Protein 1D4W (pdb70)

B-factor: mean 25.56, std 15.71, range [5.9, 155.29]

InterPro domains:
  IPR000980 SH2 domain [PF00017] (7-86)
  IPR000980 SH2 domain [PS50001] (6-102)
  IPR000980 SH2 domain [SM00252] (4-93)
  IPR017289 SH2 protein 1A [PIRSF037828] (1-109)
  IPR035876 SH2D1A, SH2 domain [cd10400] (2-104)
  IPR036860 SH2 domain superfamily [G3DSA:3.30.505.10] (2-104)
  IPR036860 SH2 domain superfamily [SSF55550] (3-103)

Structure (mmCIF, N/CA/C/O backbone):
data_1D4W
#
_entry.id   1D4W
#
_cell.length_a   100.2
_cell.length_b   49.0
_cell.length_c   55.6
_cell.angle_alpha   90.
_cell.angle_beta   94.2
_cell.angle_gamma   90.
#
_symmetry.space_group_name_H-M   'C 1 2 1'
#
loop_
_entity.id
_entity.type
_entity.pdbx_description
1 polymer 'T CELL SIGNAL TRANSDUCTION MOLECULE SAP'
2 polymer 'SIGNALING LYMPHOCYTIC ACTIVATION MOLECULE'
3 water water
#
loop_
_atom_site.group_PDB
_atom_site.id
_atom_site.type_symbol
_atom_site.label_atom_id
_atom_site.label_alt_id
_atom_site.label_comp_id
_atom_site.label_asym_id
_atom_site.label_entity_id
_atom_site.label_seq_id
_atom_site.pdbx_PDB_ins_code
_atom_site.Cartn_x
_atom_site.Cartn_y
_atom_site.Cartn_z
_atom_site.occupancy
_atom_site.B_iso_or_equiv
_atom_site.auth_seq_id
_atom_site.auth_comp_id
_atom_site.auth_asym_id
_atom_site.auth_atom_id
_atom_site.pdbx_PDB_model_num
ATOM 1 N N . MET A 1 1 ? 26.051 1.884 4.655 1.00 75.27 1 MET A N 1
ATOM 2 C CA . MET A 1 1 ? 26.337 1.944 6.089 1.00 45.03 1 MET A CA 1
ATOM 3 C C . MET A 1 1 ? 26.581 0.552 6.670 1.00 43.57 1 MET A C 1
ATOM 4 O O . MET A 1 1 ? 25.929 0.042 7.583 1.00 33.93 1 MET A O 1
ATOM 9 N N . ASP A 1 2 ? 27.594 -0.082 6.091 1.00 44.61 2 ASP A N 1
ATOM 10 C CA . ASP A 1 2 ? 27.972 -1.456 6.378 1.00 49.77 2 ASP A CA 1
ATOM 11 C C . ASP A 1 2 ? 28.561 -1.592 7.778 1.00 55.10 2 ASP A C 1
ATOM 12 O O . ASP A 1 2 ? 28.533 -2.688 8.341 1.00 51.41 2 ASP A O 1
ATOM 17 N N . ALA A 1 3 ? 29.041 -0.481 8.324 1.00 51.00 3 ALA A N 1
ATOM 18 C CA . ALA A 1 3 ? 29.652 -0.385 9.640 1.00 45.50 3 ALA A CA 1
ATOM 19 C C . ALA A 1 3 ? 28.628 -0.552 10.757 1.00 35.21 3 ALA A C 1
ATOM 20 O O . ALA A 1 3 ? 28.944 -0.597 11.949 1.00 27.01 3 ALA A O 1
ATOM 22 N N . VAL A 1 4 ? 27.369 -0.633 10.344 1.00 21.02 4 VAL A N 1
ATOM 23 C CA . VAL A 1 4 ? 26.317 -0.923 11.313 1.00 26.21 4 VAL A CA 1
ATOM 24 C C . VAL A 1 4 ? 26.169 -2.430 11.334 1.00 27.50 4 VAL A C 1
ATOM 25 O O . VAL A 1 4 ? 25.710 -3.004 10.356 1.00 21.87 4 VAL A O 1
ATOM 29 N N . ALA A 1 5 ? 26.582 -3.093 12.408 1.00 23.67 5 ALA A N 1
ATOM 30 C CA . ALA A 1 5 ? 26.600 -4.560 12.375 1.00 26.01 5 ALA A CA 1
ATOM 31 C C . ALA A 1 5 ? 25.201 -5.118 12.221 1.00 20.30 5 ALA A C 1
ATOM 32 O O . ALA A 1 5 ? 24.962 -6.171 11.620 1.00 15.00 5 ALA A O 1
ATOM 34 N N . VAL A 1 6 ? 24.230 -4.389 12.806 1.00 17.70 6 VAL A N 1
ATOM 35 C CA . VAL A 1 6 ? 22.875 -4.905 12.727 1.00 15.53 6 VAL A CA 1
ATOM 36 C C . VAL A 1 6 ? 22.215 -4.608 11.381 1.00 14.73 6 VAL A C 1
ATOM 37 O O . VAL A 1 6 ? 21.088 -5.099 11.180 1.00 18.64 6 VAL A O 1
ATOM 41 N N . TYR A 1 7 ? 22.862 -3.875 10.491 1.00 12.12 7 TYR A N 1
ATOM 42 C CA . TYR A 1 7 ? 22.266 -3.560 9.179 1.00 15.91 7 TYR A CA 1
ATOM 43 C C . TYR A 1 7 ? 22.451 -4.680 8.166 1.00 20.15 7 TYR A C 1
ATOM 44 O O . TYR A 1 7 ? 23.584 -5.044 7.862 1.00 18.88 7 TYR A O 1
ATOM 53 N N . HIS A 1 8 ? 21.353 -5.195 7.659 1.00 14.03 8 HIS A N 1
ATOM 54 C CA . HIS A 1 8 ? 21.285 -6.251 6.680 1.00 18.84 8 HIS A CA 1
ATOM 55 C C . HIS A 1 8 ? 20.756 -5.650 5.369 1.00 25.63 8 HIS A C 1
ATOM 56 O O . HIS A 1 8 ? 19.549 -5.529 5.153 1.00 17.02 8 HIS A O 1
ATOM 63 N N . GLY A 1 9 ? 21.681 -5.268 4.509 1.00 18.13 9 GLY A N 1
ATOM 64 C CA . GLY A 1 9 ? 21.382 -4.548 3.296 1.00 20.14 9 GLY A CA 1
ATOM 65 C C . GLY A 1 9 ? 20.880 -5.393 2.162 1.00 15.18 9 GLY A C 1
ATOM 66 O O . GLY A 1 9 ? 20.530 -4.888 1.083 1.00 18.83 9 GLY A O 1
ATOM 67 N N . LYS A 1 10 ? 20.793 -6.720 2.326 1.00 14.31 10 LYS A N 1
ATOM 68 C CA . LYS A 1 10 ? 20.320 -7.445 1.133 1.00 13.08 10 LYS A CA 1
ATOM 69 C C . LYS A 1 10 ? 19.066 -8.230 1.425 1.00 27.27 10 LYS A C 1
ATOM 70 O O . LYS A 1 10 ? 18.543 -8.990 0.598 1.00 25.48 10 LYS A O 1
ATOM 76 N N . ILE A 1 11 ? 18.525 -8.052 2.636 1.00 16.47 11 ILE A N 1
ATOM 77 C CA . ILE A 1 11 ? 17.365 -8.877 2.965 1.00 15.33 11 ILE A CA 1
ATOM 78 C C . ILE A 1 11 ? 16.041 -8.169 2.728 1.00 23.41 11 ILE A C 1
ATOM 79 O O . ILE A 1 11 ? 15.920 -6.945 2.761 1.00 22.63 11 ILE A O 1
ATOM 84 N N . SER A 1 12 ? 15.064 -9.035 2.489 1.00 14.05 12 SER A N 1
ATOM 85 C CA . SER A 1 12 ? 13.671 -8.644 2.371 1.00 10.43 12 SER A CA 1
ATOM 86 C C . SER A 1 12 ? 12.987 -8.548 3.735 1.00 12.69 12 SER A C 1
ATOM 87 O O . SER A 1 12 ? 13.529 -8.952 4.759 1.00 19.23 12 SER A O 1
ATOM 90 N N . ARG A 1 13 ? 11.767 -8.027 3.747 1.00 13.77 13 ARG A N 1
ATOM 91 C CA . ARG A 1 13 ? 10.995 -7.931 4.971 1.00 14.34 13 ARG A CA 1
ATOM 92 C C . ARG A 1 13 ? 10.747 -9.317 5.563 1.00 14.67 13 ARG A C 1
ATOM 93 O O . ARG A 1 13 ? 10.910 -9.534 6.757 1.00 18.87 13 ARG A O 1
ATOM 101 N N . GLU A 1 14 ? 10.346 -10.265 4.714 1.00 18.83 14 GLU A N 1
ATOM 102 C CA . GLU A 1 14 ? 10.097 -11.648 5.110 1.00 16.18 14 GLU A CA 1
ATOM 103 C C . GLU A 1 14 ? 11.339 -12.278 5.733 1.00 15.47 14 GLU A C 1
ATOM 104 O O . GLU A 1 14 ? 11.242 -12.945 6.765 1.00 21.87 14 GLU A O 1
ATOM 110 N N . THR A 1 15 ? 12.485 -12.043 5.096 1.00 15.79 15 THR A N 1
ATOM 111 C CA . THR A 1 15 ? 13.765 -12.556 5.603 1.00 22.24 15 THR A CA 1
ATOM 112 C C . THR A 1 15 ? 14.038 -11.892 6.946 1.00 21.56 15 THR A C 1
ATOM 113 O O . THR A 1 15 ? 14.399 -12.617 7.879 1.00 19.95 15 THR A O 1
ATOM 117 N N . GLY A 1 16 ? 13.832 -10.580 7.032 1.00 14.27 16 GLY A N 1
ATOM 118 C CA . GLY A 1 16 ? 13.913 -9.914 8.332 1.00 14.80 16 GLY A CA 1
ATOM 119 C C . GLY A 1 16 ? 13.041 -10.553 9.392 1.00 16.59 16 GLY A C 1
ATOM 120 O O . GLY A 1 16 ? 13.493 -10.823 10.512 1.00 16.27 16 GLY A O 1
ATOM 121 N N . GLU A 1 17 ? 11.769 -10.844 9.136 1.00 14.52 17 GLU A N 1
ATOM 122 C CA . GLU A 1 17 ? 10.927 -11.517 10.122 1.00 16.05 17 GLU A CA 1
ATOM 123 C C . GLU A 1 17 ? 11.455 -12.888 10.510 1.00 19.44 17 GLU A C 1
ATOM 124 O O . GLU A 1 17 ? 11.472 -13.292 11.673 1.00 13.92 17 GLU A O 1
ATOM 130 N N . LYS A 1 18 ? 11.920 -13.698 9.546 1.00 24.94 18 LYS A N 1
ATOM 131 C CA . LYS A 1 18 ? 12.394 -15.034 9.917 1.00 22.12 18 LYS A CA 1
ATOM 132 C C . LYS A 1 18 ? 13.650 -14.996 10.781 1.00 18.62 18 LYS A C 1
ATOM 133 O O . LYS A 1 18 ? 13.819 -15.809 11.685 1.00 27.61 18 LYS A O 1
ATOM 139 N N . LEU A 1 19 ? 14.558 -14.054 10.522 1.00 11.56 19 LEU A N 1
ATOM 140 C CA . LEU A 1 19 ? 15.760 -13.957 11.332 1.00 16.70 19 LEU A CA 1
ATOM 141 C C . LEU A 1 19 ? 15.412 -13.623 12.774 1.00 19.45 19 LEU A C 1
ATOM 142 O O . LEU A 1 19 ? 15.970 -14.205 13.709 1.00 19.83 19 LEU A O 1
ATOM 147 N N . LEU A 1 20 ? 14.491 -12.672 12.927 1.00 18.68 20 LEU A N 1
ATOM 148 C CA . LEU A 1 20 ? 14.130 -12.236 14.285 1.00 19.33 20 LEU A CA 1
ATOM 149 C C . LEU A 1 20 ? 13.389 -13.345 15.011 1.00 16.92 20 LEU A C 1
ATOM 150 O O . LEU A 1 20 ? 13.670 -13.677 16.162 1.00 20.05 20 LEU A O 1
ATOM 155 N N . LEU A 1 21 ? 12.416 -13.911 14.286 1.00 17.51 21 LEU A N 1
ATOM 156 C CA . LEU A 1 21 ? 11.632 -14.968 14.921 1.00 15.84 21 LEU A CA 1
ATOM 157 C C . LEU A 1 21 ? 12.567 -16.101 15.336 1.00 24.44 21 LEU A C 1
ATOM 158 O O . LEU A 1 21 ? 12.393 -16.731 16.382 1.00 24.18 21 LEU A O 1
ATOM 163 N N . ALA A 1 22 ? 13.611 -16.351 14.551 1.00 16.58 22 ALA A N 1
ATOM 164 C CA . ALA A 1 22 ? 14.481 -17.480 14.892 1.00 22.06 22 ALA A CA 1
ATOM 165 C C . ALA A 1 22 ? 15.135 -17.278 16.249 1.00 25.09 22 ALA A C 1
ATOM 166 O O . ALA A 1 22 ? 15.626 -18.237 16.847 1.00 25.73 22 ALA A O 1
ATOM 168 N N . THR A 1 23 ? 15.182 -16.057 16.781 1.00 26.93 23 THR A N 1
ATOM 169 C CA . THR A 1 23 ? 15.885 -15.868 18.039 1.00 22.17 23 THR A CA 1
ATOM 170 C C . THR A 1 23 ? 15.018 -16.334 19.210 1.00 25.74 23 THR A C 1
ATOM 171 O O . THR A 1 23 ? 15.536 -16.624 20.296 1.00 21.78 23 THR A O 1
ATOM 175 N N . GLY A 1 24 ? 13.713 -16.375 18.966 1.00 21.15 24 GLY A N 1
ATOM 176 C CA . GLY A 1 24 ? 12.751 -16.696 20.011 1.00 25.14 24 GLY A CA 1
ATOM 177 C C . GLY A 1 24 ? 12.849 -15.764 21.204 1.00 32.15 24 GLY A C 1
ATOM 178 O O . GLY A 1 24 ? 12.477 -16.088 22.340 1.00 30.24 24 GLY A O 1
ATOM 179 N N . LEU A 1 25 ? 13.363 -14.558 20.963 1.00 24.70 25 LEU A N 1
ATOM 180 C CA . LEU A 1 25 ? 13.737 -13.678 22.051 1.00 17.66 25 LEU A CA 1
ATOM 181 C C . LEU A 1 25 ? 13.245 -12.248 21.846 1.00 19.64 25 LEU A C 1
ATOM 182 O O . LEU A 1 25 ? 13.783 -11.574 20.969 1.00 19.65 25 LEU A O 1
ATOM 187 N N . ASP A 1 26 ? 12.268 -11.826 22.645 1.00 22.37 26 ASP A N 1
ATOM 188 C CA . ASP A 1 26 ? 11.648 -10.512 22.551 1.00 20.21 26 ASP A CA 1
ATOM 189 C C . ASP A 1 26 ? 12.735 -9.462 22.679 1.00 16.82 26 ASP A C 1
ATOM 190 O O . ASP A 1 26 ? 13.642 -9.563 23.502 1.00 18.39 26 ASP A O 1
ATOM 195 N N . GLY A 1 27 ? 12.687 -8.423 21.841 1.00 13.16 27 GLY A N 1
ATOM 196 C CA . GLY A 1 27 ? 13.711 -7.398 22.029 1.00 8.57 27 GLY A CA 1
ATOM 197 C C . GLY A 1 27 ? 14.875 -7.583 21.066 1.00 18.16 27 GLY A C 1
ATOM 198 O O . GLY A 1 27 ? 15.712 -6.672 21.043 1.00 17.63 27 GLY A O 1
ATOM 199 N N . SER A 1 28 ? 14.890 -8.696 20.327 1.00 13.31 28 SER A N 1
ATOM 200 C CA . SER A 1 28 ? 15.900 -8.869 19.275 1.00 17.42 28 SER A CA 1
ATOM 201 C C . SER A 1 28 ? 15.599 -7.939 18.106 1.00 17.17 28 SER A C 1
ATOM 202 O O . SER A 1 28 ? 14.430 -7.765 17.761 1.00 14.95 28 SER A O 1
ATOM 205 N N . TYR A 1 29 ? 16.621 -7.319 17.507 1.00 14.10 29 TYR A N 1
ATOM 206 C CA . TYR A 1 29 ? 16.322 -6.310 16.489 1.00 15.43 29 TYR A CA 1
ATOM 207 C C . TYR A 1 29 ? 17.367 -6.305 15.379 1.00 12.59 29 TYR A C 1
ATOM 208 O O . TYR A 1 29 ? 18.483 -6.785 15.528 1.00 16.04 29 TYR A O 1
ATOM 217 N N . LEU A 1 30 ? 16.984 -5.735 14.254 1.00 12.68 30 LEU A N 1
ATOM 218 C CA . LEU A 1 30 ? 17.880 -5.494 13.133 1.00 16.92 30 LEU A CA 1
ATOM 219 C C . LEU A 1 30 ? 17.423 -4.269 12.343 1.00 18.81 30 LEU A C 1
ATOM 220 O O . LEU A 1 30 ? 16.365 -3.669 12.502 1.00 11.60 30 LEU A O 1
ATOM 225 N N . LEU A 1 31 ? 18.290 -3.898 11.396 1.00 15.66 31 LEU A N 1
ATOM 226 C CA . LEU A 1 31 ? 17.978 -2.814 10.486 1.00 12.41 31 LEU A CA 1
ATOM 227 C C . LEU A 1 31 ? 18.000 -3.392 9.073 1.00 18.67 31 LEU A C 1
ATOM 228 O O . LEU A 1 31 ? 18.892 -4.217 8.856 1.00 14.96 31 LEU A O 1
ATOM 233 N N . ARG A 1 32 ? 17.069 -2.965 8.223 1.00 15.95 32 ARG A N 1
ATOM 234 C CA . ARG A 1 32 ? 17.064 -3.448 6.841 1.00 13.22 32 ARG A CA 1
ATOM 235 C C . ARG A 1 32 ? 16.591 -2.315 5.942 1.00 17.15 32 ARG A C 1
ATOM 236 O O . ARG A 1 32 ? 16.175 -1.290 6.470 1.00 15.61 32 ARG A O 1
ATOM 244 N N . ASP A 1 33 ? 16.670 -2.494 4.623 1.00 12.62 33 ASP A N 1
ATOM 245 C CA . ASP A 1 33 ? 16.100 -1.496 3.737 1.00 10.92 33 ASP A CA 1
ATOM 246 C C . ASP A 1 33 ? 14.582 -1.627 3.719 1.00 12.91 33 ASP A C 1
ATOM 247 O O . ASP A 1 33 ? 14.044 -2.735 3.815 1.00 14.91 33 ASP A O 1
ATOM 252 N N . SER A 1 34 ? 13.867 -0.533 3.552 1.00 8.87 34 SER A N 1
ATOM 253 C CA . SER A 1 34 ? 12.433 -0.637 3.322 1.00 10.81 34 SER A CA 1
ATOM 254 C C . SER A 1 34 ? 12.161 -1.294 1.974 1.00 19.12 34 SER A C 1
ATOM 255 O O . SER A 1 34 ? 12.916 -1.024 1.022 1.00 18.05 34 SER A O 1
ATOM 258 N N . GLU A 1 35 ? 11.129 -2.132 1.901 1.00 13.38 35 GLU A N 1
ATOM 259 C CA . GLU A 1 35 ? 10.761 -2.674 0.587 1.00 17.54 35 GLU A CA 1
ATOM 260 C C . GLU A 1 35 ? 9.524 -1.956 0.042 1.00 19.78 35 GLU A C 1
ATOM 261 O O . GLU A 1 35 ? 8.914 -2.423 -0.929 1.00 18.09 35 GLU A O 1
ATOM 267 N N . SER A 1 36 ? 9.161 -0.829 0.658 1.00 16.36 36 SER A N 1
ATOM 268 C CA . SER A 1 36 ? 8.045 -0.022 0.195 1.00 15.55 36 SER A CA 1
ATOM 269 C C . SER A 1 36 ? 8.456 1.413 -0.140 1.00 19.92 36 SER A C 1
ATOM 270 O O . SER A 1 36 ? 7.839 2.068 -0.977 1.00 17.24 36 SER A O 1
ATOM 273 N N . VAL A 1 37 ? 9.469 1.913 0.550 1.00 17.36 37 VAL A N 1
ATOM 274 C CA . VAL A 1 37 ? 9.894 3.296 0.352 1.00 19.26 37 VAL A CA 1
ATOM 275 C C . VAL A 1 37 ? 11.365 3.273 -0.048 1.00 21.67 37 VAL A C 1
ATOM 276 O O . VAL A 1 37 ? 12.198 3.132 0.842 1.00 14.07 37 VAL A O 1
ATOM 280 N N . PRO A 1 38 ? 11.689 3.423 -1.329 1.00 23.05 38 PRO A N 1
ATOM 281 C CA . PRO A 1 38 ? 13.105 3.435 -1.705 1.00 15.91 38 PRO A CA 1
ATOM 282 C C . PRO A 1 38 ? 13.888 4.489 -0.936 1.00 12.25 38 PRO A C 1
ATOM 283 O O . PRO A 1 38 ? 13.499 5.647 -0.802 1.00 16.32 38 PRO A O 1
ATOM 287 N N . GLY A 1 39 ? 15.053 4.053 -0.453 1.00 12.97 39 GLY A N 1
ATOM 288 C CA . GLY A 1 39 ? 15.966 4.986 0.165 1.00 25.20 39 GLY A CA 1
ATOM 289 C C . GLY A 1 39 ? 15.707 5.099 1.663 1.00 21.08 39 GLY A C 1
ATOM 290 O O . GLY A 1 39 ? 16.502 5.784 2.293 1.00 21.94 39 GLY 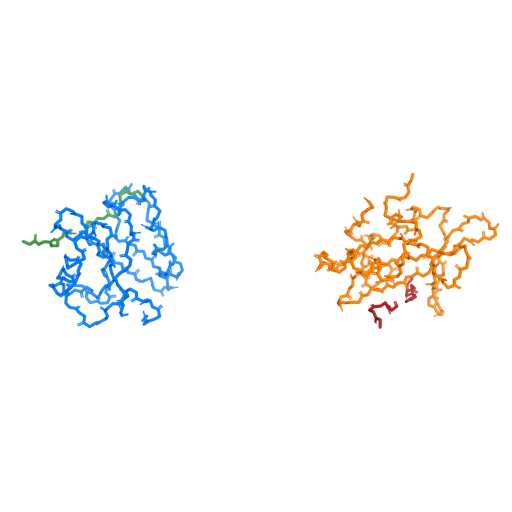A O 1
ATOM 291 N N . VAL A 1 40 ? 14.643 4.456 2.145 1.00 17.71 40 VAL A N 1
ATOM 292 C CA . VAL A 1 40 ? 14.337 4.510 3.587 1.00 15.56 40 VAL A CA 1
ATOM 293 C C . VAL A 1 40 ? 14.726 3.187 4.239 1.00 20.25 40 VAL A C 1
ATOM 294 O O . VAL A 1 40 ? 14.839 2.163 3.544 1.00 14.31 40 VAL A O 1
ATOM 298 N N . TYR A 1 41 ? 14.951 3.171 5.553 1.00 11.88 41 TYR A N 1
ATOM 299 C CA . TYR A 1 41 ? 15.368 1.953 6.249 1.00 9.10 41 TYR A CA 1
ATOM 300 C C . TYR A 1 41 ? 14.294 1.544 7.256 1.00 6.47 41 TYR A C 1
ATOM 301 O O . TYR A 1 41 ? 13.407 2.368 7.473 1.00 11.58 41 TYR A O 1
ATOM 310 N N . CYS A 1 42 ? 14.413 0.332 7.771 1.00 10.11 42 CYS A N 1
ATOM 311 C CA . CYS A 1 42 ? 13.429 -0.159 8.739 1.00 12.22 42 CYS A CA 1
ATOM 312 C C . CYS A 1 42 ? 14.111 -0.800 9.940 1.00 13.43 42 CYS A C 1
ATOM 313 O O . CYS A 1 42 ? 14.859 -1.759 9.808 1.00 12.79 42 CYS A O 1
ATOM 316 N N . LEU A 1 43 ? 13.841 -0.234 11.101 1.00 14.41 43 LEU A N 1
ATOM 317 C CA . LEU A 1 43 ? 14.321 -0.771 12.366 1.00 12.56 43 LEU A CA 1
ATOM 318 C C . LEU A 1 43 ? 13.252 -1.712 12.920 1.00 14.75 43 LEU A C 1
ATOM 319 O O . LEU A 1 43 ? 12.124 -1.270 13.164 1.00 10.42 43 LEU A O 1
ATOM 324 N N . CYS A 1 44 ? 13.611 -2.982 13.079 1.00 13.88 44 CYS A N 1
ATOM 325 C CA . CYS A 1 44 ? 12.686 -4.091 13.294 1.00 10.10 44 CYS A CA 1
ATOM 326 C C . CYS A 1 44 ? 12.949 -4.720 14.660 1.00 13.81 44 CYS A C 1
ATOM 327 O O . CYS A 1 44 ? 14.093 -5.092 14.873 1.00 14.91 44 CYS A O 1
ATOM 330 N N . VAL A 1 45 ? 11.936 -4.832 15.498 1.00 6.86 45 VAL A N 1
ATOM 331 C CA . VAL A 1 45 ? 12.149 -5.457 16.801 1.00 8.89 45 VAL A CA 1
ATOM 332 C C . VAL A 1 45 ? 11.004 -6.422 17.083 1.00 15.99 45 VAL A C 1
ATOM 333 O O . VAL A 1 45 ? 9.825 -6.140 16.836 1.00 13.51 45 VAL A O 1
ATOM 337 N N . LEU A 1 46 ? 11.395 -7.576 17.610 1.00 12.20 46 LEU A N 1
ATOM 338 C CA . LEU A 1 46 ? 10.467 -8.645 17.947 1.00 12.49 46 LEU A CA 1
ATOM 339 C C . LEU A 1 46 ? 9.714 -8.453 19.257 1.00 16.45 46 LEU A C 1
ATOM 340 O O . LEU A 1 46 ? 10.333 -8.250 20.295 1.00 17.08 46 LEU A O 1
ATOM 345 N N . TYR A 1 47 ? 8.380 -8.547 19.239 1.00 14.37 47 TYR A N 1
ATOM 346 C CA . TYR A 1 47 ? 7.609 -8.529 20.469 1.00 17.79 47 TYR A CA 1
ATOM 347 C C . TYR A 1 47 ? 6.416 -9.479 20.360 1.00 12.74 47 TYR A C 1
ATOM 348 O O . TYR A 1 47 ? 5.520 -9.228 19.565 1.00 15.24 47 TYR A O 1
ATOM 357 N N . HIS A 1 48 ? 6.376 -10.528 21.163 1.00 11.44 48 HIS A N 1
ATOM 358 C CA . HIS A 1 48 ? 5.251 -11.458 21.228 1.00 14.48 48 HIS A CA 1
ATOM 359 C C . HIS A 1 48 ? 4.825 -11.911 19.827 1.00 18.27 48 HIS A C 1
ATOM 360 O O . HIS A 1 48 ? 3.673 -11.823 19.402 1.00 22.49 48 HIS A O 1
ATOM 367 N N . GLY A 1 49 ? 5.789 -12.399 19.037 1.00 17.82 49 GLY A N 1
ATOM 368 C CA . GLY A 1 49 ? 5.504 -13.013 17.760 1.00 18.61 49 GLY A CA 1
ATOM 369 C C . GLY A 1 49 ? 5.381 -12.085 16.568 1.00 24.08 49 GLY A C 1
ATOM 370 O O . GLY A 1 49 ? 5.290 -12.574 15.435 1.00 16.01 49 GLY A O 1
ATOM 371 N N . TYR A 1 50 ? 5.359 -10.771 16.778 1.00 16.95 50 TYR A N 1
ATOM 372 C CA . TYR A 1 50 ? 5.209 -9.772 15.737 1.00 12.16 50 TYR A CA 1
ATOM 373 C C . TYR A 1 50 ? 6.450 -8.885 15.611 1.00 14.04 50 TYR A C 1
ATOM 374 O O . TYR A 1 50 ? 7.154 -8.754 16.620 1.00 12.11 50 TYR A O 1
ATOM 383 N N . ILE A 1 51 ? 6.665 -8.338 14.404 1.00 10.13 51 ILE A N 1
ATOM 384 C CA . ILE A 1 51 ? 7.873 -7.502 14.203 1.00 9.11 51 ILE A CA 1
ATOM 385 C C . ILE A 1 51 ? 7.502 -6.027 14.070 1.00 11.11 51 ILE A C 1
ATOM 386 O O . ILE A 1 51 ? 6.986 -5.538 13.055 1.00 13.32 51 ILE A O 1
ATOM 391 N N . TYR A 1 52 ? 7.718 -5.277 15.145 1.00 14.62 52 TYR A N 1
ATOM 392 C CA . TYR A 1 52 ? 7.361 -3.857 15.178 1.00 11.32 52 TYR A CA 1
ATOM 393 C C . TYR A 1 52 ? 8.430 -3.114 14.408 1.00 10.99 52 TYR A C 1
ATOM 394 O O . TYR A 1 52 ? 9.602 -3.232 14.720 1.00 12.41 52 TYR A O 1
ATOM 403 N N . THR A 1 53 ? 8.031 -2.383 13.392 1.00 9.18 53 THR A N 1
ATOM 404 C CA . THR A 1 53 ? 8.976 -1.841 12.427 1.00 9.39 53 THR A CA 1
ATOM 405 C C . THR A 1 53 ? 8.832 -0.331 12.347 1.00 16.38 53 THR A C 1
ATOM 406 O O . THR A 1 53 ? 7.710 0.114 12.190 1.00 14.72 53 THR A O 1
ATOM 410 N N . TYR A 1 54 ? 9.9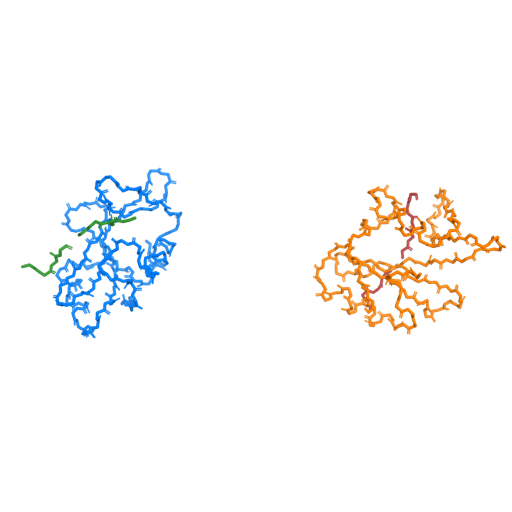35 0.387 12.482 1.00 12.71 54 TYR A N 1
ATOM 411 C CA . TYR A 1 54 ? 10.005 1.828 12.516 1.00 12.62 54 TYR A CA 1
ATOM 412 C C . TYR A 1 54 ? 10.808 2.309 11.314 1.00 16.94 54 TYR A C 1
ATOM 413 O O . TYR A 1 54 ? 11.986 1.962 11.212 1.00 12.36 54 TYR A O 1
ATOM 422 N N . ARG A 1 55 ? 10.171 3.078 10.420 1.00 11.09 55 ARG A N 1
ATOM 423 C CA . ARG A 1 55 ? 10.915 3.558 9.262 1.00 10.75 55 ARG A CA 1
ATOM 424 C C . ARG A 1 55 ? 11.885 4.640 9.683 1.00 11.39 55 ARG A C 1
ATOM 425 O O . ARG A 1 55 ? 11.519 5.507 10.469 1.00 17.86 55 ARG A O 1
ATOM 433 N N . VAL A 1 56 ? 13.093 4.538 9.159 1.00 11.32 56 VAL A N 1
ATOM 434 C CA . VAL A 1 56 ? 14.196 5.409 9.563 1.00 16.44 56 VAL A CA 1
ATOM 435 C C . VAL A 1 56 ? 14.743 6.088 8.310 1.00 12.83 56 VAL A C 1
ATOM 436 O O . VAL A 1 56 ? 15.061 5.397 7.351 1.00 13.78 56 VAL A O 1
ATOM 440 N N . SER A 1 57 ? 14.846 7.399 8.341 1.00 14.84 57 SER A N 1
ATOM 441 C CA . SER A 1 57 ? 15.254 8.196 7.192 1.00 17.02 57 SER A CA 1
ATOM 442 C C . SER A 1 57 ? 16.422 9.125 7.506 1.00 30.83 57 SER A C 1
ATOM 443 O O . SER A 1 57 ? 16.558 9.567 8.647 1.00 17.03 57 SER A O 1
ATOM 446 N N . GLN A 1 58 ? 17.226 9.407 6.489 1.00 37.33 58 GLN A N 1
ATOM 447 C CA . GLN A 1 58 ? 18.336 10.343 6.573 1.00 38.52 58 GLN A CA 1
ATOM 448 C C . GLN A 1 58 ? 17.900 11.701 6.027 1.00 46.43 58 GLN A C 1
ATOM 449 O O . GLN A 1 58 ? 17.164 11.748 5.033 1.00 37.97 58 GLN A O 1
ATOM 455 N N . THR A 1 59 ? 18.356 12.760 6.690 1.00 40.41 59 THR A N 1
ATOM 456 C CA . THR A 1 59 ? 18.064 14.108 6.235 1.00 39.75 59 THR A CA 1
ATOM 457 C C . THR A 1 59 ? 19.019 14.516 5.105 1.00 51.33 59 THR A C 1
ATOM 458 O O . THR A 1 59 ? 20.119 13.966 5.012 1.00 29.41 59 THR A O 1
ATOM 462 N N . GLU A 1 60 ? 18.582 15.493 4.329 1.00 61.42 60 GLU A N 1
ATOM 463 C CA . GLU A 1 60 ? 19.270 16.207 3.281 1.00 73.59 60 GLU A CA 1
ATOM 464 C C . GLU A 1 60 ? 20.566 16.877 3.742 1.00 68.55 60 GLU A C 1
ATOM 465 O O . GLU A 1 60 ? 21.338 17.332 2.896 1.00 60.76 60 GLU A O 1
ATOM 471 N N . THR A 1 61 ? 20.783 16.922 5.040 1.00 64.03 61 THR A N 1
ATOM 472 C CA . THR A 1 61 ? 21.906 17.461 5.764 1.00 62.96 61 THR A CA 1
ATOM 473 C C . THR A 1 61 ? 22.619 16.397 6.594 1.00 56.23 61 THR A C 1
ATOM 474 O O . THR A 1 61 ? 23.497 16.774 7.371 1.00 51.88 61 THR A O 1
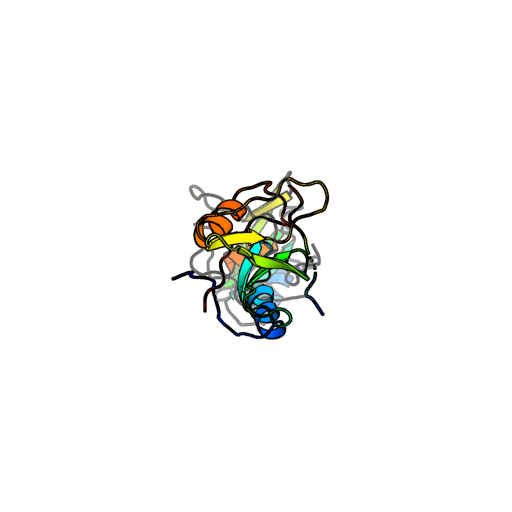ATOM 478 N N . GLY A 1 62 ? 22.248 15.133 6.436 1.00 47.79 62 GLY A N 1
ATOM 479 C CA . GLY A 1 62 ? 22.927 13.989 6.990 1.00 27.89 62 GLY A CA 1
ATOM 480 C C . GLY A 1 62 ? 22.410 13.364 8.259 1.00 36.37 62 GLY A C 1
ATOM 481 O O . GLY A 1 62 ? 22.907 12.310 8.702 1.00 26.77 62 GLY A O 1
ATOM 482 N N . SER A 1 63 ? 21.426 13.917 8.968 1.00 33.37 63 SER A N 1
ATOM 483 C CA . SER A 1 63 ? 21.115 13.283 10.271 1.00 41.43 63 SER A CA 1
ATOM 484 C C . SER A 1 63 ? 20.037 12.215 10.144 1.00 38.88 63 SER A C 1
ATOM 485 O O . SER A 1 63 ? 19.500 12.012 9.047 1.00 26.58 63 SER A O 1
ATOM 488 N N . TRP A 1 64 ? 19.706 11.495 11.219 1.00 33.76 64 TRP A N 1
ATOM 489 C CA . TRP A 1 64 ? 18.762 10.385 11.123 1.00 30.64 64 TRP A CA 1
ATOM 490 C C . TRP A 1 64 ? 17.568 10.537 12.057 1.00 27.43 64 TRP A C 1
ATOM 491 O O . TRP A 1 64 ? 17.719 11.063 13.156 1.00 22.05 64 TRP A O 1
ATOM 502 N N . SER A 1 65 ? 16.396 10.060 11.647 1.00 18.21 65 SER A N 1
ATOM 503 C CA . SER A 1 65 ? 15.238 10.069 12.535 1.00 19.85 65 SER A CA 1
ATOM 504 C C . SER A 1 65 ? 14.307 8.893 12.250 1.00 16.00 65 SER A C 1
ATOM 505 O O . SER A 1 65 ? 14.348 8.330 11.150 1.00 19.33 65 SER A O 1
ATOM 508 N N . ALA A 1 66 ? 13.476 8.548 13.230 1.00 15.47 66 ALA A N 1
ATOM 509 C CA . ALA A 1 66 ? 12.535 7.446 13.062 1.00 12.37 66 ALA A CA 1
ATOM 510 C C . ALA A 1 66 ? 11.153 8.038 12.828 1.00 17.00 66 ALA A C 1
ATOM 511 O O . ALA A 1 66 ? 10.916 9.088 13.413 1.00 16.55 66 ALA A O 1
ATOM 513 N N . GLU A 1 67 ? 10.289 7.394 12.062 1.00 16.26 67 GLU A N 1
ATOM 514 C CA . GLU A 1 67 ? 8.889 7.816 11.987 1.00 15.19 67 GLU A CA 1
ATOM 515 C C . GLU A 1 67 ? 8.309 7.979 13.393 1.00 12.73 67 GLU A C 1
ATOM 516 O O . GLU A 1 67 ? 8.468 7.147 14.267 1.00 11.48 67 GLU A O 1
ATOM 522 N N . THR A 1 68 ? 7.641 9.120 13.540 1.00 11.25 68 THR A N 1
ATOM 523 C CA . THR A 1 68 ? 7.169 9.586 14.834 1.00 12.24 68 THR A CA 1
ATOM 524 C C . THR A 1 68 ? 5.693 9.917 14.813 1.00 14.21 68 THR A C 1
ATOM 525 O O . THR A 1 68 ? 5.113 10.492 13.889 1.00 16.23 68 THR A O 1
ATOM 529 N N . ALA A 1 69 ? 5.018 9.571 15.902 1.00 15.18 69 ALA A N 1
ATOM 530 C CA . ALA A 1 69 ? 3.575 9.823 15.913 1.00 20.21 69 ALA A CA 1
ATOM 531 C C . ALA A 1 69 ? 3.212 11.300 15.882 1.00 24.06 69 ALA A C 1
ATOM 532 O O . ALA A 1 69 ? 3.929 12.209 16.302 1.00 15.53 69 ALA A O 1
ATOM 534 N N . PRO A 1 70 ? 2.016 11.563 15.356 1.00 17.23 70 PRO A N 1
ATOM 535 C CA . PRO A 1 70 ? 1.439 12.906 15.355 1.00 24.57 70 PRO A CA 1
ATOM 536 C C . PRO A 1 70 ? 1.368 13.497 16.756 1.00 15.47 70 PRO A C 1
ATOM 537 O O . PRO A 1 70 ? 0.950 12.782 17.672 1.00 21.11 70 PRO A O 1
ATOM 541 N N . GLY A 1 71 ? 1.769 14.759 16.865 1.00 27.95 71 GLY A N 1
ATOM 542 C CA . GLY A 1 71 ? 1.799 15.473 18.126 1.00 31.56 71 GLY A CA 1
ATOM 543 C C . GLY A 1 71 ? 2.959 15.101 19.038 1.00 35.09 71 GLY A C 1
ATOM 544 O O . GLY A 1 71 ? 2.914 15.380 20.244 1.00 50.53 71 GLY A O 1
ATOM 545 N N . VAL A 1 72 ? 4.017 14.482 18.536 1.00 21.58 72 VAL A N 1
ATOM 546 C CA . VAL A 1 72 ? 5.178 14.085 19.345 1.00 15.41 72 VAL A CA 1
ATOM 547 C C . VAL A 1 72 ? 6.404 14.730 18.745 1.00 18.77 72 VAL A C 1
ATOM 548 O O . VAL A 1 72 ? 6.607 14.766 17.522 1.00 23.93 72 VAL A O 1
ATOM 552 N N . HIS A 1 73 ? 7.263 15.271 19.600 1.00 24.52 73 HIS A N 1
ATOM 553 C CA . HIS A 1 73 ? 8.476 15.915 19.076 1.00 26.41 73 HIS A CA 1
ATOM 554 C C . HIS A 1 73 ? 9.371 14.883 18.403 1.00 24.53 73 HIS A C 1
ATOM 555 O O . HIS A 1 73 ? 9.719 13.910 19.073 1.00 23.78 73 HIS A O 1
ATOM 562 N N . LYS A 1 74 ? 9.738 15.074 17.131 1.00 21.15 74 LYS A N 1
ATOM 563 C CA . LYS A 1 74 ? 10.644 14.153 16.452 1.00 22.31 74 LYS A CA 1
ATOM 564 C C . LYS A 1 74 ? 12.105 14.378 16.824 1.00 25.16 74 LYS A C 1
ATOM 565 O O . LYS A 1 74 ? 12.614 15.508 16.853 1.00 31.56 74 LYS A O 1
ATOM 571 N N . ARG A 1 75 ? 12.852 13.316 17.139 1.00 19.90 75 ARG A N 1
ATOM 572 C CA . ARG A 1 75 ? 14.263 13.462 17.516 1.00 13.44 75 ARG A CA 1
ATOM 573 C C . ARG A 1 75 ? 15.167 13.166 16.330 1.00 24.01 75 ARG A C 1
ATOM 574 O O . ARG A 1 75 ? 14.869 12.190 15.619 1.00 20.29 75 ARG A O 1
ATOM 582 N N . TYR A 1 76 ? 16.215 13.961 16.120 1.00 16.06 76 TYR A N 1
ATOM 583 C CA . TYR A 1 76 ? 17.190 13.675 15.065 1.00 24.98 76 TYR A CA 1
ATOM 584 C C . TYR A 1 76 ? 18.520 13.232 15.648 1.00 25.55 76 TYR A C 1
ATOM 585 O O . TYR A 1 76 ? 18.881 13.579 16.777 1.00 27.98 76 TYR A O 1
ATOM 594 N N . PHE A 1 77 ? 19.304 12.436 14.920 1.00 19.60 77 PHE A N 1
ATOM 595 C CA . PHE A 1 77 ? 20.570 11.961 15.474 1.00 26.14 77 PHE A CA 1
ATOM 596 C C . PHE A 1 77 ? 21.648 12.091 14.399 1.00 31.88 77 PHE A C 1
ATOM 597 O O . PHE A 1 77 ? 21.356 11.762 13.253 1.00 26.37 77 PHE A O 1
ATOM 605 N N . ARG A 1 78 ? 22.849 12.539 14.729 1.00 22.82 78 ARG A N 1
ATOM 606 C CA . ARG A 1 78 ? 23.905 12.679 13.738 1.00 21.31 78 ARG A CA 1
ATOM 607 C C . ARG A 1 78 ? 24.321 11.350 13.131 1.00 18.97 78 ARG A C 1
ATOM 608 O O . ARG A 1 78 ? 24.524 11.188 11.936 1.00 27.84 78 ARG A O 1
ATOM 616 N N . LYS A 1 79 ? 24.510 10.372 13.997 1.00 24.55 79 LYS A N 1
ATOM 617 C CA . LYS A 1 79 ? 24.955 9.040 13.634 1.00 24.97 79 LYS A CA 1
ATOM 618 C C . LYS A 1 79 ? 23.805 8.050 13.809 1.00 31.13 79 LYS A C 1
ATOM 619 O O . LYS A 1 79 ? 23.047 8.189 14.783 1.00 20.90 79 LYS A O 1
ATOM 625 N N . ILE A 1 80 ? 23.678 7.081 12.916 1.00 27.88 80 ILE A N 1
ATOM 626 C CA . ILE A 1 80 ? 22.653 6.039 13.061 1.00 23.88 80 ILE A CA 1
ATOM 627 C C . ILE A 1 80 ? 22.877 5.241 14.331 1.00 25.00 80 ILE A C 1
ATOM 628 O O . ILE A 1 80 ? 21.947 4.781 15.001 1.00 23.49 80 ILE A O 1
ATOM 633 N N . LYS A 1 81 ? 24.145 5.072 14.702 1.00 23.58 81 LYS A N 1
ATOM 634 C CA . LYS A 1 81 ? 24.471 4.330 15.908 1.00 17.64 81 LYS A CA 1
ATOM 635 C C . LYS A 1 81 ? 23.935 5.068 17.134 1.00 19.65 81 LYS A C 1
ATOM 636 O O . LYS A 1 81 ? 23.605 4.482 18.159 1.00 23.10 81 LYS A O 1
ATOM 642 N N . ASN A 1 82 ? 23.844 6.392 17.030 1.00 18.73 82 ASN A N 1
ATOM 643 C CA . ASN A 1 82 ? 23.290 7.202 18.106 1.00 19.31 82 ASN A CA 1
ATOM 644 C C . ASN A 1 82 ? 21.775 7.001 18.226 1.00 21.05 82 ASN A C 1
ATOM 645 O O . ASN A 1 82 ? 21.228 6.929 19.339 1.00 17.72 82 ASN A O 1
ATOM 650 N N . LEU A 1 83 ? 21.103 6.956 17.080 1.00 16.44 83 LEU A N 1
ATOM 651 C CA . LEU A 1 83 ? 19.647 6.693 17.105 1.00 16.69 83 LEU A CA 1
ATOM 652 C C . LEU A 1 83 ? 19.438 5.308 17.704 1.00 18.21 83 LEU A C 1
ATOM 653 O O . LEU A 1 83 ? 18.525 5.099 18.509 1.00 21.76 83 LEU A O 1
ATOM 658 N N . ILE A 1 84 ? 20.270 4.346 17.295 1.00 15.32 84 ILE A N 1
ATOM 659 C CA . ILE A 1 84 ? 20.109 2.995 17.811 1.00 18.99 84 ILE A CA 1
ATOM 660 C C . ILE A 1 84 ? 20.400 2.967 19.312 1.00 27.58 84 ILE A C 1
ATOM 661 O O . ILE A 1 84 ? 19.669 2.313 20.077 1.00 18.33 84 ILE A O 1
ATOM 666 N N . SER A 1 85 ? 21.433 3.689 19.759 1.00 23.02 85 SER A N 1
ATOM 667 C CA . SER A 1 85 ? 21.682 3.687 21.197 1.00 19.14 85 SER A CA 1
ATOM 668 C C . SER A 1 85 ? 20.520 4.280 21.985 1.00 14.41 85 SER A C 1
ATOM 669 O O . SER A 1 85 ? 20.214 3.787 23.071 1.00 15.48 85 SER A O 1
ATOM 672 N N . ALA A 1 86 ? 19.917 5.330 21.448 1.00 15.86 86 ALA A N 1
ATOM 673 C CA . ALA A 1 86 ? 18.803 5.930 22.180 1.00 19.45 86 ALA A CA 1
ATOM 674 C C . ALA A 1 86 ? 17.685 4.927 22.420 1.00 18.35 86 ALA A C 1
ATOM 675 O O . ALA A 1 86 ? 17.126 4.832 23.509 1.00 14.72 86 ALA A O 1
ATOM 677 N N . PHE A 1 87 ? 17.329 4.177 21.387 1.00 16.35 87 PHE A N 1
ATOM 678 C CA . PHE A 1 87 ? 16.161 3.294 21.475 1.00 13.55 87 PHE A CA 1
ATOM 679 C C . PHE A 1 87 ? 16.509 1.993 22.160 1.00 10.00 87 PHE A C 1
ATOM 680 O O . PHE A 1 87 ? 15.671 1.129 22.374 1.00 14.62 87 PHE A O 1
ATOM 688 N N . GLN A 1 88 ? 17.738 1.784 22.617 1.00 10.48 88 GLN A N 1
ATOM 689 C CA . GLN A 1 88 ? 18.036 0.688 23.520 1.00 10.98 88 GLN A CA 1
ATOM 690 C C . GLN A 1 88 ? 17.651 1.033 24.967 1.00 10.62 88 GLN A C 1
A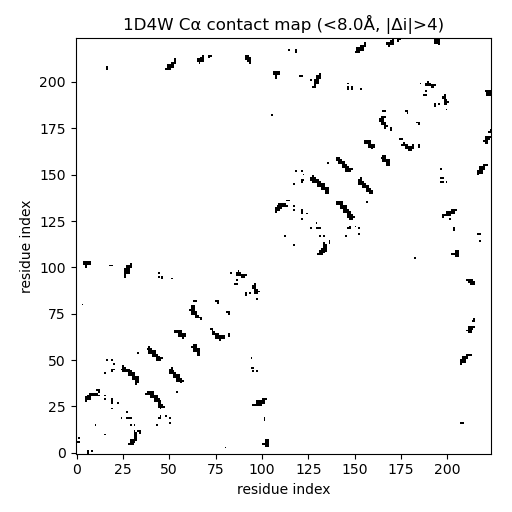TOM 691 O O . GLN A 1 88 ? 17.640 0.141 25.823 1.00 17.78 88 GLN A O 1
ATOM 697 N N . LYS A 1 89 ? 17.365 2.285 25.286 1.00 10.73 89 LYS A N 1
ATOM 698 C CA . LYS A 1 89 ? 17.008 2.690 26.659 1.00 12.94 89 LYS A CA 1
ATOM 699 C C . LYS A 1 89 ? 15.516 2.488 26.931 1.00 18.91 89 LYS A C 1
ATOM 700 O O . LYS A 1 89 ? 14.708 2.508 25.989 1.00 14.93 89 LYS A O 1
ATOM 706 N N . PRO A 1 90 ? 15.122 2.296 28.181 1.00 14.21 90 PRO A N 1
ATOM 707 C CA . PRO A 1 90 ? 13.696 2.126 28.470 1.00 16.17 90 PRO A CA 1
ATOM 708 C C . PRO A 1 90 ? 12.865 3.394 28.261 1.00 15.43 90 PRO A C 1
ATOM 709 O O . PRO A 1 90 ? 13.298 4.541 28.429 1.00 11.37 90 PRO A O 1
ATOM 713 N N . ASP A 1 91 ? 11.607 3.191 27.886 1.00 12.43 91 ASP A N 1
ATOM 714 C CA . ASP A 1 91 ? 10.582 4.231 27.763 1.00 13.58 91 ASP A CA 1
ATOM 715 C C . ASP A 1 91 ? 10.926 5.338 26.776 1.00 22.24 91 ASP A C 1
ATOM 716 O O . ASP A 1 91 ? 10.918 6.524 27.108 1.00 10.45 91 ASP A O 1
ATOM 721 N N . GLN A 1 92 ? 11.228 4.986 25.529 1.00 14.00 92 GLN A N 1
ATOM 722 C CA . GLN A 1 92 ? 11.560 5.990 24.528 1.00 15.50 92 GLN A CA 1
ATOM 723 C C . GLN A 1 92 ? 10.470 6.061 23.455 1.00 16.10 92 GLN A C 1
ATOM 724 O O . GLN A 1 92 ? 10.695 6.746 22.455 1.00 16.27 92 GLN A O 1
ATOM 730 N N . GLY A 1 93 ? 9.341 5.375 23.639 1.00 11.13 93 GLY A N 1
ATOM 731 C CA . GLY A 1 93 ? 8.206 5.431 22.733 1.00 13.75 93 GLY A CA 1
ATOM 732 C C . GLY A 1 93 ? 8.171 4.351 21.670 1.00 23.50 93 GLY A C 1
ATOM 733 O O . GLY A 1 93 ? 7.454 4.486 20.664 1.00 19.23 93 GLY A O 1
ATOM 734 N N . ILE A 1 94 ? 8.921 3.250 21.852 1.00 11.42 94 ILE A N 1
ATOM 735 C CA . ILE A 1 94 ? 8.762 2.102 20.944 1.00 10.51 94 ILE A CA 1
ATOM 736 C C . ILE A 1 94 ? 8.269 0.905 21.763 1.00 16.37 94 ILE A C 1
ATOM 737 O O . ILE A 1 94 ? 8.270 0.970 22.992 1.00 11.97 94 ILE A O 1
ATOM 742 N N . VAL A 1 95 ? 7.834 -0.189 21.156 1.00 11.11 95 VAL A N 1
ATOM 743 C CA . VAL A 1 95 ? 6.967 -1.173 21.828 1.00 11.19 95 VAL A CA 1
ATOM 744 C C . VAL A 1 95 ? 7.718 -1.832 22.977 1.00 20.20 95 VAL A C 1
ATOM 745 O O . VAL A 1 95 ? 7.147 -2.068 24.042 1.00 15.94 95 VAL A O 1
ATOM 749 N N . ILE A 1 96 ? 8.990 -2.110 22.789 1.00 12.28 96 ILE A N 1
ATOM 750 C CA . ILE A 1 96 ? 9.894 -2.666 23.773 1.00 10.93 96 ILE A CA 1
ATOM 751 C C . ILE A 1 96 ? 11.271 -2.122 23.402 1.00 13.59 96 ILE A C 1
ATOM 752 O O . ILE A 1 96 ? 11.472 -1.813 22.223 1.00 14.77 96 ILE A O 1
ATOM 757 N N . PRO A 1 97 ? 12.212 -1.937 24.312 1.00 13.50 97 PRO A N 1
ATOM 758 C CA . PRO A 1 97 ? 13.540 -1.455 23.914 1.00 11.33 97 PRO A CA 1
ATOM 759 C C . PRO A 1 97 ? 14.313 -2.426 23.026 1.00 11.81 97 PRO A C 1
ATOM 760 O O . PRO A 1 97 ? 14.141 -3.631 23.079 1.00 13.25 97 PRO A O 1
ATOM 764 N N . LEU A 1 98 ? 15.202 -1.866 22.212 1.00 13.30 98 LEU A N 1
ATOM 765 C CA . LEU A 1 98 ? 16.136 -2.668 21.421 1.00 12.60 98 LEU A CA 1
ATOM 766 C C . LEU A 1 98 ? 17.130 -3.372 22.335 1.00 16.60 98 LEU A C 1
ATOM 767 O O . LEU A 1 98 ? 17.889 -2.709 23.033 1.00 20.54 98 LEU A O 1
ATOM 772 N N . GLN A 1 99 ? 17.154 -4.692 22.357 1.00 19.65 99 GLN A N 1
ATOM 773 C CA . GLN A 1 99 ? 17.897 -5.375 23.414 1.00 25.74 99 GLN A CA 1
ATOM 774 C C . GLN A 1 99 ? 18.954 -6.360 22.954 1.00 24.26 99 GLN A C 1
ATOM 775 O O . GLN A 1 99 ? 20.036 -6.413 23.559 1.00 23.17 99 GLN A O 1
ATOM 781 N N . TYR A 1 100 ? 18.620 -7.133 21.933 1.00 15.10 100 TYR A N 1
ATOM 782 C CA . TYR A 1 100 ? 19.537 -8.149 21.422 1.00 20.11 100 TYR A CA 1
ATOM 783 C C . TYR A 1 100 ? 19.807 -7.923 19.935 1.00 23.98 100 TYR A C 1
ATOM 784 O O . TYR A 1 100 ? 18.928 -8.282 19.152 1.00 17.43 100 TYR A O 1
ATOM 793 N N . PRO A 1 101 ? 20.960 -7.359 19.583 1.00 20.66 101 PRO A N 1
ATOM 794 C CA . PRO A 1 101 ? 21.249 -7.066 18.178 1.00 16.24 101 PRO A CA 1
ATOM 795 C C . PRO A 1 101 ? 21.385 -8.383 17.416 1.00 19.16 101 PRO A C 1
ATOM 796 O O . PRO A 1 101 ? 22.038 -9.303 17.911 1.00 21.37 101 PRO A O 1
ATOM 800 N N . VAL A 1 102 ? 20.758 -8.463 16.248 1.00 13.99 102 VAL A N 1
ATOM 801 C CA . VAL A 1 102 ? 20.905 -9.617 15.350 1.00 14.83 102 VAL A CA 1
ATOM 802 C C . VAL A 1 102 ? 21.853 -9.119 14.271 1.00 22.78 102 VAL A C 1
ATOM 803 O O . VAL A 1 102 ? 21.436 -8.306 13.451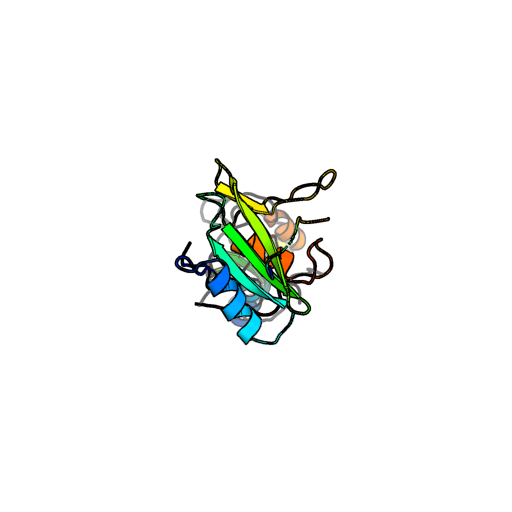 1.00 15.38 102 VAL A O 1
ATOM 807 N N . GLU A 1 103 ? 23.114 -9.544 14.353 1.00 15.23 103 GLU A N 1
ATOM 808 C CA . GLU A 1 103 ? 24.149 -8.898 13.568 1.00 14.07 103 GLU A CA 1
ATOM 809 C C . GLU A 1 103 ? 24.502 -9.696 12.317 1.00 15.51 103 GLU A C 1
ATOM 810 O O . GLU A 1 103 ? 24.238 -10.899 12.295 1.00 24.26 103 GLU A O 1
ATOM 816 N N . LYS A 1 104 ? 25.065 -8.993 11.350 1.00 18.58 104 LYS A N 1
ATOM 817 C CA . LYS A 1 104 ? 25.577 -9.641 10.134 1.00 22.88 104 LYS A CA 1
ATOM 818 C C . LYS A 1 104 ? 26.565 -10.735 10.550 1.00 26.21 104 LYS A C 1
ATOM 819 O O . LYS A 1 104 ? 27.399 -10.399 11.419 1.00 21.27 104 LYS A O 1
ATOM 826 N N . ALA B 1 3 ? 50.154 29.211 56.232 1.00 37.13 3 ALA B N 1
ATOM 827 C CA . ALA B 1 3 ? 50.815 28.156 55.464 1.00 46.91 3 ALA B CA 1
ATOM 828 C C . ALA B 1 3 ? 50.791 28.410 53.963 1.00 38.87 3 ALA B C 1
ATOM 829 O O . ALA B 1 3 ? 49.816 29.007 53.489 1.00 38.91 3 ALA B O 1
ATOM 831 N N . VAL B 1 4 ? 51.809 27.974 53.233 1.00 24.05 4 VAL B N 1
ATOM 832 C CA . VAL B 1 4 ? 51.804 27.958 51.770 1.00 22.48 4 VAL B CA 1
ATOM 833 C C . VAL B 1 4 ? 51.200 26.646 51.290 1.00 22.18 4 VAL B C 1
ATOM 834 O O . VAL B 1 4 ? 51.783 25.573 51.418 1.00 14.95 4 VAL B O 1
ATOM 838 N N . ALA B 1 5 ? 49.984 26.678 50.756 1.00 16.31 5 ALA B N 1
ATOM 839 C CA . ALA B 1 5 ? 49.241 25.460 50.492 1.00 14.72 5 ALA B CA 1
ATOM 840 C C . ALA B 1 5 ? 49.959 24.471 49.587 1.00 16.36 5 ALA B C 1
ATOM 841 O O . ALA B 1 5 ? 49.841 23.277 49.875 1.00 15.55 5 ALA B O 1
ATOM 843 N N . VAL B 1 6 ? 50.635 24.903 48.522 1.00 15.04 6 VAL B N 1
ATOM 844 C CA . VAL B 1 6 ? 51.302 23.932 47.653 1.00 13.19 6 VAL B CA 1
ATOM 845 C C . VAL B 1 6 ? 52.716 23.592 48.108 1.00 16.52 6 VAL B C 1
ATOM 846 O O . VAL B 1 6 ? 53.450 22.934 47.359 1.00 17.88 6 VAL B O 1
ATOM 850 N N . TYR B 1 7 ? 53.119 24.019 49.300 1.00 12.50 7 TYR B N 1
ATOM 851 C CA . TYR B 1 7 ? 54.426 23.590 49.790 1.00 8.66 7 TYR B CA 1
ATOM 852 C C . TYR B 1 7 ? 54.363 22.177 50.349 1.00 15.36 7 TYR B C 1
ATOM 853 O O . TYR B 1 7 ? 53.617 21.903 51.285 1.00 16.89 7 TYR B O 1
ATOM 862 N N . HIS B 1 8 ? 55.165 21.276 49.776 1.00 14.11 8 HIS B N 1
ATOM 863 C CA . HIS B 1 8 ? 55.183 19.884 50.181 1.00 18.67 8 HIS B CA 1
ATOM 864 C C . HIS B 1 8 ? 56.353 19.527 51.093 1.00 25.08 8 HIS B C 1
ATOM 865 O O . HIS B 1 8 ? 56.565 18.375 51.487 1.00 40.63 8 HIS B O 1
ATOM 872 N N . GLY B 1 9 ? 57.190 20.491 51.453 1.00 20.60 9 GLY B N 1
ATOM 873 C CA . GLY B 1 9 ? 58.361 20.117 52.238 1.00 18.09 9 GLY B CA 1
ATOM 874 C C . GLY B 1 9 ? 59.413 19.424 51.408 1.00 22.11 9 GLY B C 1
ATOM 875 O O . GLY B 1 9 ? 59.601 19.682 50.212 1.00 24.01 9 GLY B O 1
ATOM 876 N N . LYS B 1 10 ? 60.100 18.508 52.077 1.00 25.36 10 LYS B N 1
ATOM 877 C CA . LYS B 1 10 ? 61.283 17.844 51.567 1.00 30.61 10 LYS B CA 1
ATOM 878 C C . LYS B 1 10 ? 60.968 16.639 50.710 1.00 29.39 10 LYS B C 1
ATOM 879 O O . LYS B 1 10 ? 61.605 15.595 50.861 1.00 33.24 10 LYS B O 1
ATOM 885 N N . ILE B 1 11 ? 59.997 16.791 49.811 1.00 20.07 11 ILE B N 1
ATOM 886 C CA . ILE B 1 11 ? 59.772 15.665 48.895 1.00 17.29 11 ILE B CA 1
ATOM 887 C C . ILE B 1 11 ? 60.919 15.620 47.893 1.00 14.80 11 ILE B C 1
ATOM 888 O O . ILE B 1 11 ? 61.589 16.634 47.692 1.00 22.99 11 ILE B O 1
ATOM 893 N N . SER B 1 12 ? 61.143 14.474 47.268 1.00 18.02 12 SER B N 1
ATOM 894 C CA . SER B 1 12 ? 62.160 14.418 46.220 1.00 21.15 12 SER B CA 1
ATOM 895 C C . SER B 1 12 ? 61.639 15.088 44.949 1.00 17.91 12 SER B C 1
ATOM 896 O O . SER B 1 12 ? 60.434 15.347 44.816 1.00 19.05 12 SER B O 1
ATOM 899 N N . ARG B 1 13 ? 62.579 15.290 44.050 1.00 23.89 13 ARG B N 1
ATOM 900 C CA . ARG B 1 13 ? 62.309 15.725 42.691 1.00 19.94 13 ARG B CA 1
ATOM 901 C C . ARG B 1 13 ? 61.362 14.771 41.984 1.00 27.85 13 ARG B C 1
ATOM 902 O O . ARG B 1 13 ? 60.350 15.143 41.382 1.00 22.11 13 ARG B O 1
ATOM 910 N N . GLU B 1 14 ? 61.708 13.488 42.057 1.00 20.27 14 GLU B N 1
ATOM 911 C CA . GLU B 1 14 ? 60.868 12.463 41.454 1.00 19.42 14 GLU B CA 1
ATOM 912 C C . GLU B 1 14 ? 59.446 12.444 42.004 1.00 13.31 14 GLU B C 1
ATOM 913 O O . GLU B 1 14 ? 58.452 12.303 41.283 1.00 21.76 14 GLU B O 1
ATOM 919 N N . THR B 1 15 ? 59.281 12.520 43.319 1.00 15.60 15 THR B N 1
ATOM 920 C CA . THR B 1 15 ? 57.898 12.499 43.781 1.00 20.14 15 THR B CA 1
ATOM 921 C C . THR B 1 15 ? 57.185 13.790 43.361 1.00 18.14 15 THR B C 1
ATOM 922 O O . THR B 1 15 ? 55.987 13.694 43.107 1.00 20.30 15 THR B O 1
ATOM 926 N N . GLY B 1 16 ? 57.885 14.908 43.279 1.00 20.08 16 GLY B N 1
ATOM 927 C CA . GLY B 1 16 ? 57.287 16.141 42.765 1.00 14.71 16 GLY B CA 1
ATOM 928 C C . GLY B 1 16 ? 56.787 15.952 41.343 1.00 16.31 16 GLY B C 1
ATOM 929 O O . GLY B 1 16 ? 55.696 16.390 40.966 1.00 16.89 16 GLY B O 1
ATOM 930 N N . GLU B 1 17 ? 57.609 15.274 40.544 1.00 20.26 17 GLU B N 1
ATOM 931 C CA . GLU B 1 17 ? 57.280 15.026 39.140 1.00 19.66 17 GLU B CA 1
ATOM 932 C C . GLU B 1 17 ? 56.037 14.154 39.051 1.00 19.28 17 GLU B C 1
ATOM 933 O O . GLU B 1 17 ? 55.116 14.406 38.288 1.00 17.50 17 GLU B O 1
ATOM 939 N N . LYS B 1 18 ? 56.059 13.100 39.883 1.00 19.48 18 LYS B N 1
ATOM 940 C CA . LYS B 1 18 ? 54.948 12.160 39.798 1.00 18.01 18 LYS B CA 1
ATOM 941 C C . LYS B 1 18 ? 53.634 12.820 40.197 1.00 16.82 18 LYS B C 1
ATOM 942 O O . LYS B 1 18 ? 52.609 12.491 39.606 1.00 16.62 18 LYS B O 1
ATOM 948 N N . LEU B 1 19 ? 53.657 13.715 41.165 1.00 17.03 19 LEU B N 1
ATOM 949 C CA . LEU B 1 19 ? 52.445 14.371 41.656 1.00 13.23 19 LEU B CA 1
ATOM 950 C C . LEU B 1 19 ? 51.826 15.252 40.592 1.00 16.99 19 LEU B C 1
ATOM 951 O O . LEU B 1 19 ? 50.593 15.317 40.449 1.00 13.30 19 LEU B O 1
ATOM 956 N N . LEU B 1 20 ? 52.703 15.931 39.833 1.00 12.50 20 LEU B N 1
ATOM 957 C CA . LEU B 1 20 ? 52.199 16.843 38.799 1.00 11.37 20 LEU B CA 1
ATOM 958 C C . LEU B 1 20 ? 51.775 16.054 37.577 1.00 15.48 20 LEU B C 1
ATOM 959 O O . LEU B 1 20 ? 50.676 16.209 37.033 1.00 10.97 20 LEU B O 1
ATOM 964 N N . LEU B 1 21 ? 52.654 15.148 37.150 1.00 13.41 21 LEU B N 1
ATOM 965 C CA . LEU B 1 21 ? 52.323 14.336 35.974 1.00 13.58 21 LEU B CA 1
ATOM 966 C C . LEU B 1 21 ? 51.007 13.590 36.126 1.00 20.20 21 LEU B C 1
ATOM 967 O O . LEU B 1 21 ? 50.354 13.340 35.111 1.00 20.79 21 LEU B O 1
ATOM 972 N N . ALA B 1 22 ? 50.633 13.251 37.360 1.00 17.92 22 ALA B N 1
ATOM 973 C CA . ALA B 1 22 ? 49.418 12.429 37.505 1.00 16.66 22 ALA B CA 1
ATOM 974 C C . ALA B 1 22 ? 48.188 13.205 37.083 1.00 18.99 22 ALA B C 1
ATOM 975 O O . ALA B 1 22 ? 47.172 12.629 36.665 1.00 22.71 22 ALA B O 1
ATOM 977 N N . THR B 1 23 ? 48.245 14.538 37.135 1.00 18.07 23 THR B N 1
ATOM 978 C CA . THR B 1 23 ? 47.061 15.301 36.747 1.00 16.43 23 THR B CA 1
ATOM 979 C C . THR B 1 23 ? 46.915 15.350 35.231 1.00 23.35 23 THR B C 1
ATOM 980 O O . THR B 1 23 ? 45.778 15.532 34.786 1.00 17.15 23 THR B O 1
ATOM 984 N N . GLY B 1 24 ? 48.028 15.214 34.510 1.00 16.36 24 GLY B N 1
ATOM 985 C CA . GLY B 1 24 ? 48.009 15.350 33.063 1.00 15.80 24 GLY B CA 1
ATOM 986 C C . GLY B 1 24 ? 47.710 16.758 32.612 1.00 22.57 24 GLY B C 1
ATOM 987 O O . GLY B 1 24 ? 47.389 17.015 31.445 1.00 21.07 24 GLY B O 1
ATOM 988 N N . LEU B 1 25 ? 47.778 17.759 33.491 1.00 21.04 25 LEU B N 1
ATOM 989 C CA . LEU B 1 25 ? 47.265 19.072 33.100 1.00 15.80 25 LEU B CA 1
ATOM 990 C C . LEU B 1 25 ? 48.326 20.157 33.113 1.00 18.63 25 LEU B C 1
ATOM 991 O O . LEU B 1 25 ? 48.892 20.378 34.201 1.00 15.12 25 LEU B O 1
ATOM 996 N N . ASP B 1 26 ? 48.555 20.799 31.968 1.00 14.20 26 ASP B N 1
ATOM 997 C CA . ASP B 1 26 ? 49.561 21.866 31.915 1.00 14.84 26 ASP B CA 1
ATOM 998 C C . ASP B 1 26 ? 49.113 22.970 32.878 1.00 14.95 26 ASP B C 1
ATOM 999 O O . ASP B 1 26 ? 47.928 23.343 32.859 1.00 13.12 26 ASP B O 1
ATOM 1004 N N . GLY B 1 27 ? 50.010 23.488 33.707 1.00 15.94 27 GLY B N 1
ATOM 1005 C CA . GLY B 1 27 ? 49.618 24.543 34.633 1.00 18.70 27 GLY B CA 1
ATOM 1006 C C . GLY B 1 27 ? 49.490 24.068 36.065 1.00 16.08 27 GLY B C 1
ATOM 1007 O O . GLY B 1 27 ? 49.324 24.879 36.977 1.00 11.85 27 GLY B O 1
ATOM 1008 N N . SER B 1 28 ? 49.559 22.757 36.266 1.00 7.74 28 SER B N 1
ATOM 1009 C CA . SER B 1 28 ? 49.636 22.123 37.575 1.00 13.29 28 SER B CA 1
ATOM 1010 C C . SER B 1 28 ? 50.924 22.485 38.292 1.00 13.32 28 SER B C 1
ATOM 1011 O O . SER B 1 28 ? 51.980 22.516 37.642 1.00 10.42 28 SER B O 1
ATOM 1014 N N . TYR B 1 29 ? 50.851 22.739 39.593 1.00 8.89 29 TYR B N 1
ATOM 1015 C CA . TYR B 1 29 ? 52.100 23.194 40.216 1.00 12.81 29 TYR B CA 1
ATOM 1016 C C . TYR B 1 29 ? 52.172 22.851 41.698 1.00 15.83 29 TYR B C 1
ATOM 1017 O O . TYR B 1 29 ? 51.174 22.629 42.379 1.00 12.28 29 TYR B O 1
ATOM 1026 N N . LEU B 1 30 ? 53.419 22.804 42.186 1.00 9.42 30 LEU B N 1
ATOM 1027 C CA . LEU B 1 30 ? 53.693 22.648 43.604 1.00 13.75 30 LEU B CA 1
ATOM 1028 C C . LEU B 1 30 ? 55.023 23.334 43.940 1.00 19.85 30 LEU B C 1
ATOM 1029 O O . LEU B 1 30 ? 55.788 23.771 43.055 1.00 17.98 30 LEU B O 1
ATOM 1034 N N . LEU B 1 31 ? 55.317 23.379 45.235 1.00 13.03 31 LEU B N 1
ATOM 1035 C CA . LEU B 1 31 ? 56.576 23.909 45.745 1.00 8.10 31 LEU B CA 1
ATOM 1036 C C . LEU B 1 31 ? 57.248 22.847 46.616 1.00 16.32 31 LEU B C 1
ATOM 1037 O O . LEU B 1 31 ? 56.615 22.241 47.482 1.00 17.18 31 LEU B O 1
ATOM 1042 N N . ARG B 1 32 ? 58.535 22.616 46.405 1.00 12.77 32 ARG B N 1
ATOM 1043 C CA . ARG B 1 32 ? 59.295 21.713 47.273 1.00 16.52 32 ARG B CA 1
ATOM 1044 C C . ARG B 1 32 ? 60.624 22.344 47.657 1.00 19.64 32 ARG B C 1
ATOM 1045 O O . ARG B 1 32 ? 61.016 23.320 47.016 1.00 15.45 32 ARG B O 1
ATOM 1053 N N . ASP B 1 33 ? 61.314 21.807 48.662 1.00 18.07 33 ASP B N 1
ATOM 1054 C CA . ASP B 1 33 ? 62.698 22.179 48.879 1.00 19.72 33 ASP B CA 1
ATOM 1055 C C . ASP B 1 33 ? 63.586 21.843 47.690 1.00 17.88 33 ASP B C 1
ATOM 1056 O O . ASP B 1 33 ? 63.391 20.848 46.993 1.00 22.97 33 ASP B O 1
ATOM 1061 N N . SER B 1 34 ? 64.598 22.671 47.463 1.00 18.75 34 SER B N 1
ATOM 1062 C CA . SER B 1 34 ? 65.664 22.301 46.548 1.00 22.24 34 SER B CA 1
ATOM 1063 C C . SER B 1 34 ? 66.390 21.060 47.034 1.00 24.22 34 SER B C 1
ATOM 1064 O O . SER B 1 34 ? 66.581 20.876 48.239 1.00 18.27 34 SER B O 1
ATOM 1067 N N . GLU B 1 35 ? 66.844 20.203 46.135 1.00 23.10 35 GLU B N 1
ATOM 1068 C CA . GLU B 1 35 ? 67.739 19.137 46.587 1.00 31.11 35 GLU B CA 1
ATOM 1069 C C . GLU B 1 35 ? 69.201 19.557 46.523 1.00 38.55 35 GLU B C 1
ATOM 1070 O O . GLU B 1 35 ? 70.059 18.992 47.204 1.00 43.01 35 GLU B O 1
ATOM 1076 N N . SER B 1 36 ? 69.500 20.551 45.694 1.00 31.21 36 SER B N 1
ATOM 1077 C CA . SER B 1 36 ? 70.880 20.894 45.347 1.00 23.92 36 SER B CA 1
ATOM 1078 C C . SER B 1 36 ? 71.423 22.093 46.109 1.00 28.22 36 SER B C 1
ATOM 1079 O O . SER B 1 36 ? 72.645 22.199 46.294 1.00 29.96 36 SER B O 1
ATOM 1082 N N . VAL B 1 37 ? 70.566 22.999 46.555 1.00 24.52 37 VAL B N 1
ATOM 1083 C CA . VAL B 1 37 ? 70.930 24.264 47.179 1.00 23.42 37 VAL B CA 1
ATOM 1084 C C . VAL B 1 37 ? 70.170 24.409 48.502 1.00 29.34 37 VAL B C 1
ATOM 1085 O O . VAL B 1 37 ? 68.943 24.406 48.606 1.00 25.23 37 VAL B O 1
ATOM 1089 N N . PRO B 1 38 ? 70.937 24.526 49.586 1.00 38.58 38 PRO B N 1
ATOM 1090 C CA . PRO B 1 38 ? 70.331 24.631 50.919 1.00 32.74 38 PRO B CA 1
ATOM 1091 C C . PRO B 1 38 ? 69.643 25.978 51.102 1.00 20.86 38 PRO B C 1
ATOM 1092 O O . PRO B 1 38 ? 70.128 27.021 50.678 1.00 30.51 38 PRO B O 1
ATOM 1096 N N . GLY B 1 39 ? 68.486 25.960 51.738 1.00 21.96 39 GLY B N 1
ATOM 1097 C CA . GLY B 1 39 ? 67.711 27.165 51.950 1.00 28.37 39 GLY B CA 1
ATOM 1098 C C . GLY B 1 39 ? 66.957 27.628 50.721 1.00 32.41 39 GLY B C 1
ATOM 1099 O O . GLY B 1 39 ? 66.367 28.710 50.728 1.00 37.77 39 GLY B O 1
ATOM 1100 N N . VAL B 1 40 ? 66.961 26.831 49.657 1.00 20.47 40 VAL B N 1
ATOM 1101 C CA . VAL B 1 40 ? 66.269 27.228 48.430 1.00 25.14 40 VAL B CA 1
ATOM 1102 C C . VAL B 1 40 ? 65.051 26.349 48.166 1.00 23.91 40 VAL B C 1
ATOM 1103 O O . VAL B 1 40 ? 65.061 25.169 48.553 1.00 14.89 40 VAL B O 1
ATOM 1107 N N . TYR B 1 41 ? 64.036 26.931 47.526 1.00 15.64 41 TYR B N 1
ATOM 1108 C CA . TYR B 1 41 ? 62.772 26.281 47.213 1.00 14.69 41 TYR B CA 1
ATOM 1109 C C . TYR B 1 41 ? 62.588 26.179 45.704 1.00 18.75 41 TYR B C 1
ATOM 1110 O O . TYR B 1 41 ? 63.105 27.029 44.981 1.00 16.62 41 TYR B O 1
ATOM 1119 N N . CYS B 1 42 ? 61.872 25.142 45.269 1.00 11.43 42 CYS B N 1
ATOM 1120 C CA . CYS B 1 42 ? 61.659 24.957 43.839 1.00 11.96 42 CYS B CA 1
ATOM 1121 C C . CYS B 1 42 ? 60.175 25.021 43.484 1.00 15.33 42 CYS B C 1
ATOM 1122 O O . CYS B 1 42 ? 59.405 24.207 43.978 1.00 12.17 42 CYS B O 1
ATOM 1125 N N . LEU B 1 43 ? 59.873 25.994 42.650 1.00 11.51 43 LEU B N 1
ATOM 1126 C CA . LEU B 1 43 ? 58.501 26.155 42.167 1.00 11.81 43 LEU B CA 1
ATOM 1127 C C . LEU B 1 43 ? 58.409 25.309 40.900 1.00 13.00 43 LEU B C 1
ATOM 1128 O O . LEU B 1 43 ? 59.144 25.621 39.943 1.00 14.96 43 LEU B O 1
ATOM 1133 N N . CYS B 1 44 ? 57.604 24.266 40.920 1.00 12.32 44 CYS B N 1
ATOM 1134 C CA . CYS B 1 44 ? 57.511 23.279 39.856 1.00 6.15 44 CYS B CA 1
ATOM 1135 C C . CYS B 1 44 ? 56.189 23.352 39.089 1.00 10.98 44 CYS B C 1
ATOM 1136 O O . CYS B 1 44 ? 55.149 23.238 39.748 1.00 10.68 44 CYS B O 1
ATOM 1139 N N . VAL B 1 45 ? 56.303 23.522 37.791 1.00 13.64 45 VAL B N 1
ATOM 1140 C CA . VAL B 1 45 ? 55.138 23.663 36.930 1.00 15.22 45 VAL B CA 1
ATOM 1141 C C . VAL B 1 45 ? 55.158 22.664 35.772 1.00 13.78 45 VAL B C 1
ATOM 1142 O O . VAL B 1 45 ? 56.174 22.557 35.074 1.00 10.03 45 VAL B O 1
ATOM 1146 N N . LEU B 1 46 ? 54.043 21.969 35.565 1.00 13.71 46 LEU B N 1
ATOM 1147 C CA . LEU B 1 46 ? 53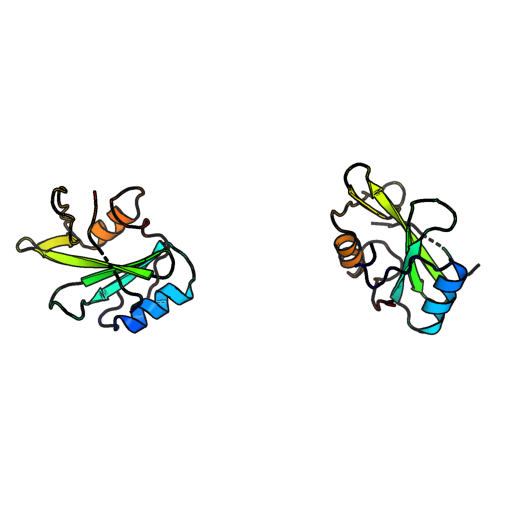.923 21.026 34.451 1.00 15.81 46 LEU B CA 1
ATOM 1148 C C . LEU B 1 46 ? 53.574 21.735 33.144 1.00 14.38 46 LEU B C 1
ATOM 1149 O O . LEU B 1 46 ? 52.583 22.473 33.102 1.00 13.19 46 LEU B O 1
ATOM 1154 N N . TYR B 1 47 ? 54.380 21.504 32.103 1.00 12.23 47 TYR B N 1
ATOM 1155 C CA . TYR B 1 47 ? 54.049 22.010 30.765 1.00 12.40 47 TYR B CA 1
ATOM 1156 C C . TYR B 1 47 ? 54.672 21.079 29.732 1.00 16.12 47 TYR B C 1
ATOM 1157 O O . TYR B 1 47 ? 55.864 20.761 29.839 1.00 11.96 47 TYR B O 1
ATOM 1166 N N . HIS B 1 48 ? 53.860 20.654 28.776 1.00 12.23 48 HIS B N 1
ATOM 1167 C CA . HIS B 1 48 ? 54.325 19.758 27.705 1.00 10.33 48 HIS B CA 1
ATOM 1168 C C . HIS B 1 48 ? 55.188 18.598 28.196 1.00 16.32 48 HIS B C 1
ATOM 1169 O O . HIS B 1 48 ? 56.294 18.343 27.701 1.00 16.14 48 HIS B O 1
ATOM 1176 N N . GLY B 1 49 ? 54.695 17.841 29.170 1.00 18.41 49 GLY B N 1
ATOM 1177 C CA . GLY B 1 49 ? 55.323 16.654 29.708 1.00 18.92 49 GLY B CA 1
ATOM 1178 C C . GLY B 1 49 ? 56.540 16.894 30.564 1.00 13.14 49 GLY B C 1
ATOM 1179 O O . GLY B 1 49 ? 57.102 15.943 31.098 1.00 13.98 49 GLY B O 1
ATOM 1180 N N . TYR B 1 50 ? 57.007 18.126 30.753 1.00 9.34 50 TYR B N 1
ATOM 1181 C CA . TYR B 1 50 ? 58.181 18.357 31.582 1.00 10.16 50 TYR B CA 1
ATOM 1182 C C . TYR B 1 50 ? 57.803 19.162 32.823 1.00 13.26 50 TYR B C 1
ATOM 1183 O O . TYR B 1 50 ? 56.800 19.862 32.815 1.00 15.26 50 TYR B O 1
ATOM 1192 N N . ILE B 1 51 ? 58.653 19.073 33.846 1.00 12.81 51 ILE B N 1
ATOM 1193 C CA . ILE B 1 51 ? 58.379 19.894 35.029 1.00 8.75 51 ILE B CA 1
ATOM 1194 C C . ILE B 1 51 ? 59.356 21.056 35.042 1.00 12.93 51 ILE B C 1
ATOM 1195 O O . ILE B 1 51 ? 60.520 20.931 35.410 1.00 14.19 51 ILE B O 1
ATOM 1200 N N . TYR B 1 52 ? 58.845 22.203 34.599 1.00 11.67 52 TYR B N 1
ATOM 1201 C CA . TYR B 1 52 ? 59.679 23.400 34.548 1.00 7.64 52 TYR B CA 1
ATOM 1202 C C . TYR B 1 52 ? 59.810 23.887 35.979 1.00 15.50 52 TYR B C 1
ATOM 1203 O O . TYR B 1 52 ? 58.819 24.090 36.678 1.00 13.37 52 TYR B O 1
ATOM 1212 N N . THR B 1 53 ? 61.050 24.020 36.386 1.00 12.00 53 THR B N 1
ATOM 1213 C CA . THR B 1 53 ? 61.334 24.216 37.804 1.00 10.80 53 THR B CA 1
ATOM 1214 C C . THR B 1 53 ? 62.115 25.496 38.039 1.00 16.91 53 THR B C 1
ATOM 1215 O O . THR B 1 53 ? 63.171 25.697 37.440 1.00 11.62 53 THR B O 1
ATOM 1219 N N . TYR B 1 54 ? 61.576 26.357 38.894 1.00 11.58 54 TYR B N 1
ATOM 1220 C CA . TYR B 1 54 ? 62.176 27.652 39.167 1.00 12.38 54 TYR B CA 1
ATOM 1221 C C . TYR B 1 54 ? 62.717 27.727 40.595 1.00 17.22 54 TYR B C 1
ATOM 1222 O O . TYR B 1 54 ? 61.970 27.569 41.570 1.00 14.55 54 TYR B O 1
ATOM 1231 N N . ARG B 1 55 ? 64.025 27.980 40.715 1.00 12.67 55 ARG B N 1
ATOM 1232 C CA . ARG B 1 55 ? 64.557 28.153 42.055 1.00 12.69 55 ARG B CA 1
ATOM 1233 C C . ARG B 1 55 ? 64.134 29.492 42.661 1.00 17.17 55 ARG B C 1
ATOM 1234 O O . ARG B 1 55 ? 64.276 30.549 42.045 1.00 16.28 55 ARG B O 1
ATOM 1242 N N . VAL B 1 56 ? 63.614 29.414 43.883 1.00 14.49 56 VAL B N 1
ATOM 1243 C CA . VAL B 1 56 ? 63.138 30.543 44.679 1.00 14.97 56 VAL B CA 1
ATOM 1244 C C . VAL B 1 56 ? 63.953 30.668 45.971 1.00 14.54 56 VAL B C 1
ATOM 1245 O O . VAL B 1 56 ? 64.019 29.719 46.753 1.00 14.41 56 VAL B O 1
ATOM 1249 N N . SER B 1 57 ? 64.587 31.809 46.172 1.00 17.47 57 SER B N 1
ATOM 1250 C CA . SER B 1 57 ? 65.510 32.042 47.267 1.00 27.22 57 SER B CA 1
ATOM 1251 C C . SER B 1 57 ? 65.058 33.270 48.065 1.00 35.61 57 SER B C 1
ATOM 1252 O O . SER B 1 57 ? 64.376 34.153 47.555 1.00 21.72 57 SER B O 1
ATOM 1255 N N . GLN B 1 58 ? 65.477 33.286 49.322 1.00 30.69 58 GLN B N 1
ATOM 1256 C CA . GLN B 1 58 ? 65.289 34.441 50.192 1.00 29.12 58 GLN B CA 1
ATOM 1257 C C . GLN B 1 58 ? 66.546 35.305 50.146 1.00 20.24 58 GLN B C 1
ATOM 1258 O O . GLN B 1 58 ? 67.667 34.779 50.134 1.00 24.77 58 GLN B O 1
ATOM 1264 N N . THR B 1 59 ? 66.388 36.622 50.112 1.00 19.97 59 THR B N 1
ATOM 1265 C CA . THR B 1 59 ? 67.521 37.533 50.189 1.00 23.69 59 THR B CA 1
ATOM 1266 C C . THR B 1 59 ? 67.826 37.997 51.611 1.00 29.27 59 THR B C 1
ATOM 1267 O O . THR B 1 59 ? 67.085 37.716 52.550 1.00 31.91 59 THR B O 1
ATOM 1271 N N . GLU B 1 60 ? 68.907 38.750 51.768 1.00 27.03 60 GLU B N 1
ATOM 1272 C CA . GLU B 1 60 ? 69.262 39.320 53.061 1.00 31.36 60 GLU B CA 1
ATOM 1273 C C . GLU B 1 60 ? 68.216 40.237 53.637 1.00 20.17 60 GLU B C 1
ATOM 1274 O O . GLU B 1 60 ? 68.218 40.606 54.820 1.00 29.02 60 GLU B O 1
ATOM 1280 N N . THR B 1 61 ? 67.245 40.697 52.847 1.00 26.64 61 THR B N 1
ATOM 1281 C CA . THR B 1 61 ? 66.241 41.537 53.495 1.00 30.60 61 THR B CA 1
ATOM 1282 C C . THR B 1 61 ? 64.973 40.753 53.839 1.00 29.12 61 THR B C 1
ATOM 1283 O O . THR B 1 61 ? 64.027 41.399 54.292 1.00 38.09 61 THR B O 1
ATOM 1287 N N . GLY B 1 62 ? 64.955 39.452 53.609 1.00 32.60 62 GLY B N 1
ATOM 1288 C CA . GLY B 1 62 ? 63.800 38.591 53.841 1.00 28.15 62 GLY B CA 1
ATOM 1289 C C . GLY B 1 62 ? 62.845 38.505 52.669 1.00 27.06 62 GLY B C 1
ATOM 1290 O O . GLY B 1 62 ? 61.861 37.757 52.671 1.00 31.82 62 GLY B O 1
ATOM 1291 N N . SER B 1 63 ? 63.095 39.284 51.616 1.00 24.10 63 SER B N 1
ATOM 1292 C CA . SER B 1 63 ? 62.261 39.178 50.425 1.00 21.63 63 SER B CA 1
ATOM 1293 C C . SER B 1 63 ? 62.605 37.886 49.692 1.00 15.90 63 SER B C 1
ATOM 1294 O O . SER B 1 63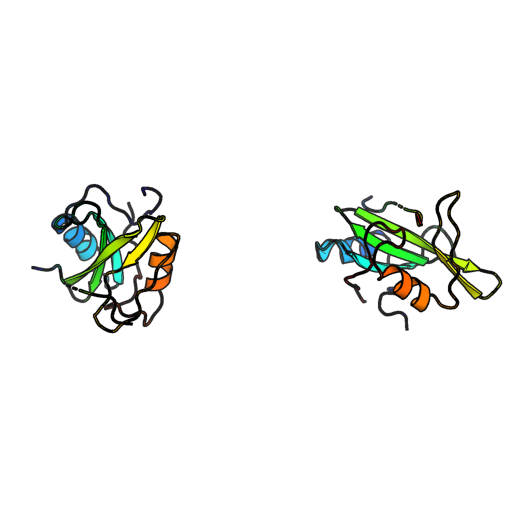 ? 63.615 37.259 50.019 1.00 19.81 63 SER B O 1
ATOM 1297 N N . TRP B 1 64 ? 61.787 37.493 48.728 1.00 20.15 64 TRP B N 1
ATOM 1298 C CA . TRP B 1 64 ? 61.987 36.300 47.926 1.00 16.13 64 TRP B CA 1
ATOM 1299 C C . TRP B 1 64 ? 61.961 36.592 46.430 1.00 13.54 64 TRP B C 1
ATOM 1300 O O . TRP B 1 64 ? 61.212 37.489 46.012 1.00 16.74 64 TRP B O 1
ATOM 1311 N N . SER B 1 65 ? 62.723 35.825 45.645 1.00 14.55 65 SER B N 1
ATOM 1312 C CA . SER B 1 65 ? 62.644 35.980 44.207 1.00 14.03 65 SER B CA 1
ATOM 1313 C C . SER B 1 65 ? 62.941 34.674 43.485 1.00 14.70 65 SER B C 1
ATOM 1314 O O . SER B 1 65 ? 63.592 33.796 44.045 1.00 16.28 65 SER B O 1
ATOM 1317 N N . ALA B 1 66 ? 62.463 34.565 42.247 1.00 13.47 66 ALA B N 1
ATOM 1318 C CA . ALA B 1 66 ? 62.798 33.390 41.453 1.00 15.45 66 ALA B CA 1
ATOM 1319 C C . ALA B 1 66 ? 64.020 33.650 40.567 1.00 16.23 66 ALA B C 1
ATOM 1320 O O . ALA B 1 66 ? 64.258 34.775 40.144 1.00 14.94 66 ALA B O 1
ATOM 1322 N N . GLU B 1 67 ? 64.783 32.594 40.293 1.00 13.54 67 GLU B N 1
ATOM 1323 C CA . GLU B 1 67 ? 65.870 32.694 39.324 1.00 17.74 67 GLU B CA 1
ATOM 1324 C C . GLU B 1 67 ? 65.424 33.371 38.032 1.00 21.28 67 GLU B C 1
ATOM 1325 O O . GLU B 1 67 ? 64.422 32.999 37.426 1.00 12.75 67 GLU B O 1
ATOM 1331 N N . THR B 1 68 ? 66.170 34.403 37.602 1.00 18.30 68 THR B N 1
ATOM 1332 C CA . THR B 1 68 ? 65.724 35.294 36.531 1.00 21.70 68 THR B CA 1
ATOM 1333 C C . THR B 1 68 ? 66.701 35.385 35.376 1.00 24.38 68 THR B C 1
ATOM 1334 O O . THR B 1 68 ? 67.917 35.346 35.597 1.00 18.87 68 THR B O 1
ATOM 1338 N N . ALA B 1 69 ? 66.168 35.515 34.165 1.00 20.16 69 ALA B N 1
ATOM 1339 C CA . ALA B 1 69 ? 66.989 35.471 32.963 1.00 25.17 69 ALA B CA 1
ATOM 1340 C C . ALA B 1 69 ? 67.925 36.668 32.875 1.00 18.83 69 ALA B C 1
ATOM 1341 O O . ALA B 1 69 ? 67.538 37.779 33.245 1.00 18.74 69 ALA B O 1
ATOM 1343 N N . PRO B 1 70 ? 69.142 36.480 32.394 1.00 24.13 70 PRO B N 1
ATOM 1344 C CA . PRO B 1 70 ? 70.034 37.632 32.185 1.00 23.58 70 PRO B CA 1
ATOM 1345 C C . PRO B 1 70 ? 69.372 38.721 31.357 1.00 23.45 70 PRO B C 1
ATOM 1346 O O . PRO B 1 70 ? 68.745 38.429 30.339 1.00 19.73 70 PRO B O 1
ATOM 1350 N N . GLY B 1 71 ? 69.502 39.971 31.805 1.00 21.18 71 GLY B N 1
ATOM 1351 C CA . GLY B 1 71 ? 68.960 41.115 31.112 1.00 15.83 71 GLY B CA 1
ATOM 1352 C C . GLY B 1 71 ? 67.563 41.492 31.553 1.00 27.20 71 GLY B C 1
ATOM 1353 O O . GLY B 1 71 ? 67.022 42.541 31.214 1.00 31.10 71 GLY B O 1
ATOM 1354 N N . VAL B 1 72 ? 66.923 40.629 32.336 1.00 25.74 72 VAL B N 1
ATOM 1355 C CA . VAL B 1 72 ? 65.549 40.902 32.751 1.00 23.20 72 VAL B CA 1
ATOM 1356 C C . VAL B 1 72 ? 65.509 41.485 34.154 1.00 18.03 72 VAL B C 1
ATOM 1357 O O . VAL B 1 72 ? 66.296 41.104 35.026 1.00 15.44 72 VAL B O 1
ATOM 1361 N N . HIS B 1 73 ? 64.580 42.426 34.340 1.00 21.46 73 HIS B N 1
ATOM 1362 C CA . HIS B 1 73 ? 64.396 43.044 35.644 1.00 27.71 73 HIS B CA 1
ATOM 1363 C C . HIS B 1 73 ? 63.911 42.035 36.682 1.00 24.44 73 HIS B C 1
ATOM 1364 O O . HIS B 1 73 ? 62.796 41.522 36.534 1.00 18.29 73 HIS B O 1
ATOM 1371 N N . LYS B 1 74 ? 64.716 41.782 37.705 1.00 18.29 74 LYS B N 1
ATOM 1372 C CA . LYS B 1 74 ? 64.371 40.791 38.742 1.00 17.26 74 LYS B CA 1
ATOM 1373 C C . LYS B 1 74 ? 63.360 41.312 39.746 1.00 16.97 74 LYS B C 1
ATOM 1374 O O . LYS B 1 74 ? 63.378 42.457 40.213 1.00 18.01 74 LYS B O 1
ATOM 1380 N N . ARG B 1 75 ? 62.378 40.481 40.126 1.00 19.36 75 ARG B N 1
ATOM 1381 C CA . ARG B 1 75 ? 61.307 40.911 41.014 1.00 20.98 75 ARG B CA 1
ATOM 1382 C C . ARG B 1 75 ? 61.437 40.228 42.371 1.00 18.33 75 ARG B C 1
ATOM 1383 O O . ARG B 1 75 ? 61.559 39.008 42.460 1.00 19.70 75 ARG B O 1
ATOM 1391 N N . TYR B 1 76 ? 61.403 41.070 43.392 1.00 20.11 76 TYR B N 1
ATOM 1392 C CA . TYR B 1 76 ? 61.530 40.602 44.766 1.00 22.45 76 TYR B CA 1
ATOM 1393 C C . TYR B 1 76 ? 60.169 40.802 45.439 1.00 23.50 76 TYR B C 1
ATOM 1394 O O . TYR B 1 76 ? 59.520 41.824 45.221 1.00 22.82 76 TYR B O 1
ATOM 1403 N N . PHE B 1 77 ? 59.741 39.824 46.211 1.00 21.09 77 PHE B N 1
ATOM 1404 C CA . PHE B 1 77 ? 58.414 39.804 46.814 1.00 21.98 77 PHE B CA 1
ATOM 1405 C C . PHE B 1 77 ? 58.546 39.783 48.325 1.00 18.57 77 PHE B C 1
ATOM 1406 O O . PHE B 1 77 ? 59.453 39.115 48.830 1.00 24.72 77 PHE B O 1
ATOM 1414 N N . ARG B 1 78 ? 57.689 40.486 49.048 1.00 22.69 78 ARG B N 1
ATOM 1415 C CA . ARG B 1 78 ? 57.891 40.482 50.508 1.00 29.33 78 ARG B CA 1
ATOM 1416 C C . ARG B 1 78 ? 57.732 39.074 51.051 1.00 29.36 78 ARG B C 1
ATOM 1417 O O . ARG B 1 78 ? 58.442 38.603 51.940 1.00 26.53 78 ARG B O 1
ATOM 1419 N N . LYS B 1 79 ? 56.766 38.341 50.488 1.00 23.82 79 LYS B N 1
ATOM 1420 C CA . LYS B 1 79 ? 56.524 36.982 50.972 1.00 24.22 79 LYS B CA 1
ATOM 1421 C C . LYS B 1 79 ? 56.363 36.015 49.810 1.00 20.21 79 LYS B C 1
ATOM 1422 O O . LYS B 1 79 ? 55.936 36.414 48.724 1.00 18.12 79 LYS B O 1
ATOM 1424 N N . ILE B 1 80 ? 56.700 34.752 50.045 1.00 19.35 80 ILE B N 1
ATOM 1425 C CA . ILE B 1 80 ? 56.636 33.793 48.937 1.00 21.08 80 ILE B CA 1
ATOM 1426 C C . ILE B 1 80 ? 55.221 33.615 48.426 1.00 24.19 80 ILE B C 1
ATOM 1427 O O . ILE B 1 80 ? 54.997 33.306 47.241 1.00 23.77 80 ILE B O 1
ATOM 1432 N N . LYS B 1 81 ? 54.224 33.828 49.279 1.00 25.31 81 LYS B N 1
ATOM 1433 C CA . LYS B 1 81 ? 52.828 33.770 48.824 1.00 19.00 81 LYS B CA 1
ATOM 1434 C C . LYS B 1 81 ? 52.556 34.849 47.810 1.00 16.09 81 LYS B C 1
ATOM 1435 O O . LYS B 1 81 ? 51.745 34.794 46.884 1.00 18.54 81 LYS B O 1
ATOM 1437 N N . ASN B 1 82 ? 53.279 35.979 47.948 1.00 15.41 82 ASN B N 1
ATOM 1438 C CA . ASN B 1 82 ? 53.025 37.012 46.933 1.00 17.54 82 ASN B CA 1
ATOM 1439 C C . ASN B 1 82 ? 53.689 36.665 45.605 1.00 17.99 82 ASN B C 1
ATOM 1440 O O . ASN B 1 82 ? 53.155 37.026 44.557 1.00 18.98 82 ASN B O 1
ATOM 1445 N N . LEU B 1 83 ? 54.835 35.994 45.675 1.00 17.16 83 LEU B N 1
ATOM 1446 C CA . LEU B 1 83 ? 55.509 35.503 44.474 1.00 16.98 83 LEU B CA 1
ATOM 1447 C C . LEU B 1 83 ? 54.569 34.519 43.785 1.00 13.45 83 LEU B C 1
ATOM 1448 O O . LEU B 1 83 ? 54.375 34.501 42.570 1.00 17.06 83 LEU B O 1
ATOM 1453 N N . ILE B 1 84 ? 53.980 33.618 44.586 1.00 14.09 84 ILE B N 1
ATOM 1454 C CA . ILE B 1 84 ? 53.140 32.614 43.914 1.00 18.91 84 ILE B CA 1
ATOM 1455 C C . ILE B 1 84 ? 51.937 33.290 43.285 1.00 20.38 84 ILE B C 1
ATOM 1456 O O . ILE B 1 84 ? 51.512 32.911 42.196 1.00 15.43 84 ILE B O 1
ATOM 1461 N N . SER B 1 85 ? 51.369 34.293 43.954 1.00 18.43 85 SER B N 1
ATOM 1462 C CA . SER B 1 85 ? 50.167 34.920 43.389 1.00 14.34 85 SER B CA 1
ATOM 1463 C C . SER B 1 85 ? 50.547 35.714 42.151 1.00 13.51 85 SER B C 1
ATOM 1464 O O . SER B 1 85 ? 49.758 35.766 41.209 1.00 14.14 85 SER B O 1
ATOM 1467 N N . ALA B 1 86 ? 51.731 36.324 42.127 1.00 16.48 86 ALA B N 1
ATOM 1468 C CA . ALA B 1 86 ? 52.206 37.047 40.956 1.00 14.27 86 ALA B CA 1
ATOM 1469 C C . ALA B 1 86 ? 52.208 36.164 39.711 1.00 15.62 86 ALA B C 1
ATOM 1470 O O . ALA B 1 86 ? 51.797 36.536 38.623 1.00 15.01 86 ALA B O 1
ATOM 1472 N N . PHE B 1 87 ? 52.698 34.932 39.870 1.00 16.81 87 PHE B N 1
ATOM 1473 C CA . PHE B 1 87 ? 52.849 34.005 38.749 1.00 12.56 87 PHE B CA 1
ATOM 1474 C C . PHE B 1 87 ? 51.572 33.242 38.444 1.00 13.07 87 PHE B C 1
ATOM 1475 O O . PHE B 1 87 ? 51.534 32.385 37.559 1.00 17.09 87 PHE B O 1
ATOM 1483 N N . GLN B 1 88 ? 50.483 33.564 39.130 1.00 12.03 88 GLN B N 1
ATOM 1484 C CA . GLN B 1 88 ? 49.178 33.093 38.708 1.00 14.35 88 GLN B CA 1
ATOM 1485 C C . GLN B 1 88 ? 48.588 33.966 37.620 1.00 22.84 88 GLN B C 1
ATOM 1486 O O . GLN B 1 88 ? 47.569 33.606 37.021 1.00 15.49 88 GLN B O 1
ATOM 1492 N N . LYS B 1 89 ? 49.193 35.127 37.381 1.00 18.66 89 LYS B N 1
ATOM 1493 C CA . LYS B 1 89 ? 48.694 36.008 36.329 1.00 11.92 89 LYS B CA 1
ATOM 1494 C C . LYS B 1 89 ? 49.253 35.598 34.973 1.00 17.15 89 LYS B C 1
ATOM 1495 O O . LYS B 1 89 ? 50.287 34.918 34.878 1.00 18.42 89 LYS B O 1
ATOM 1501 N N . PRO B 1 90 ? 48.584 36.023 33.903 1.00 18.91 90 PRO B N 1
ATOM 1502 C CA . PRO B 1 90 ? 49.070 35.753 32.551 1.00 20.57 90 PRO B CA 1
ATOM 1503 C C . PRO B 1 90 ? 50.321 36.561 32.210 1.00 21.89 90 PRO B C 1
ATOM 1504 O O . PRO B 1 90 ? 50.505 37.657 32.743 1.00 24.16 90 PRO B O 1
ATOM 1508 N N . ASP B 1 91 ? 51.135 35.994 31.327 1.00 15.62 91 ASP B N 1
ATOM 1509 C CA . ASP B 1 91 ? 52.268 36.691 30.746 1.00 16.38 91 ASP B CA 1
ATOM 1510 C C . ASP B 1 91 ? 53.231 37.299 31.741 1.00 25.38 91 ASP B C 1
ATOM 1511 O O . ASP B 1 91 ? 53.503 38.505 31.671 1.00 21.55 91 ASP B O 1
ATOM 1516 N N . GLN B 1 92 ? 53.737 36.499 32.671 1.00 25.34 92 GLN B N 1
ATOM 1517 C CA . GLN B 1 92 ? 54.625 36.979 33.725 1.00 13.04 92 GLN B CA 1
ATOM 1518 C C . GLN B 1 92 ? 56.026 36.410 33.571 1.00 19.12 92 GLN B C 1
ATOM 1519 O O . GLN B 1 92 ? 56.882 36.570 34.443 1.00 20.51 92 GLN B O 1
ATOM 1525 N N . GLY B 1 93 ? 56.301 35.716 32.461 1.00 17.60 93 GLY B N 1
ATOM 1526 C CA . GLY B 1 93 ? 57.662 35.263 32.250 1.00 18.10 93 GLY B CA 1
ATOM 1527 C C . GLY B 1 93 ? 57.965 33.838 32.654 1.00 16.94 93 GLY B C 1
ATOM 1528 O O . GLY B 1 93 ? 59.137 33.457 32.662 1.00 12.84 93 GLY B O 1
ATOM 1529 N N . ILE B 1 94 ? 56.942 33.039 32.985 1.00 13.80 94 ILE B N 1
ATOM 1530 C CA . ILE B 1 94 ? 57.221 31.622 33.224 1.00 12.21 94 ILE B CA 1
ATOM 1531 C C . ILE B 1 94 ? 56.528 30.789 32.156 1.00 17.03 94 ILE B C 1
ATOM 1532 O O . ILE B 1 94 ? 55.789 31.311 31.326 1.00 16.00 94 ILE B O 1
ATOM 1537 N N . VAL B 1 95 ? 56.737 29.482 32.125 1.00 16.10 95 VAL B N 1
ATOM 1538 C CA . VAL B 1 95 ? 56.325 28.749 30.909 1.00 15.07 95 VAL B CA 1
ATOM 1539 C C . VAL B 1 95 ? 54.825 28.743 30.732 1.00 11.07 95 VAL B C 1
ATOM 1540 O O . VAL B 1 95 ? 54.297 28.746 29.622 1.00 12.18 95 VAL B O 1
ATOM 1544 N N . ILE B 1 96 ? 54.052 28.750 31.808 1.00 9.79 96 ILE B N 1
ATOM 1545 C CA . ILE B 1 96 ? 52.601 28.800 31.728 1.00 7.60 96 ILE B CA 1
ATOM 1546 C C . ILE B 1 96 ? 52.173 29.326 33.097 1.00 9.70 96 ILE B C 1
ATOM 1547 O O . ILE B 1 96 ? 52.868 29.024 34.077 1.00 12.92 96 ILE B O 1
ATOM 1552 N N . PRO B 1 97 ? 51.125 30.106 33.215 1.00 15.39 97 PRO B N 1
ATOM 1553 C CA . PRO B 1 97 ? 50.735 30.533 34.570 1.00 12.35 97 PRO B CA 1
ATOM 1554 C C . PRO B 1 97 ? 50.349 29.373 35.478 1.00 16.62 97 PRO B C 1
ATOM 1555 O O . PRO B 1 97 ? 49.839 28.311 35.102 1.00 12.81 97 PRO B O 1
ATOM 1559 N N . LEU B 1 98 ? 50.607 29.624 36.758 1.00 12.94 98 LEU B N 1
ATOM 1560 C CA . LEU B 1 98 ? 50.305 28.674 37.835 1.00 8.44 98 LEU B CA 1
ATOM 1561 C C . LEU B 1 98 ? 48.795 28.561 37.999 1.00 17.50 98 LEU B C 1
ATOM 1562 O O . LEU B 1 98 ? 48.182 29.551 38.420 1.00 13.68 98 LEU B O 1
ATOM 1567 N N . GLN B 1 99 ? 48.181 27.418 37.696 1.00 15.82 99 GLN B N 1
ATOM 1568 C CA . GLN B 1 99 ? 46.728 27.340 37.671 1.00 8.19 99 GLN B CA 1
ATOM 1569 C C . GLN B 1 99 ? 46.138 26.203 38.480 1.00 14.39 99 GLN B C 1
ATOM 1570 O O . GLN B 1 99 ? 45.015 26.314 38.987 1.00 16.94 99 GLN B O 1
ATOM 1576 N N . TYR B 1 100 ? 46.819 25.077 38.636 1.00 10.14 100 TYR B N 1
ATOM 1577 C CA . TYR B 1 100 ? 46.201 23.922 39.324 1.00 12.28 100 TYR B CA 1
ATOM 1578 C C . TYR B 1 100 ? 47.111 23.468 40.457 1.00 14.12 100 TYR B C 1
ATOM 1579 O O . TYR B 1 100 ? 48.068 22.708 40.266 1.00 13.58 100 TYR B O 1
ATOM 1588 N N . PRO B 1 101 ? 46.849 24.016 41.644 1.00 11.31 101 PRO B N 1
ATOM 1589 C CA . PRO B 1 101 ? 47.722 23.824 42.801 1.00 14.58 101 PRO B CA 1
ATOM 1590 C C . PRO B 1 101 ? 47.559 22.428 43.383 1.00 12.89 101 PRO B C 1
ATOM 1591 O O . PRO B 1 101 ? 46.472 22.038 43.801 1.00 12.23 101 PRO B O 1
ATOM 1595 N N . VAL B 1 102 ? 48.675 21.699 43.386 1.00 13.56 102 VAL B N 1
ATOM 1596 C CA . VAL B 1 102 ? 48.651 20.314 43.877 1.00 18.61 102 VAL B CA 1
ATOM 1597 C C . VAL B 1 102 ? 49.118 20.356 45.323 1.00 19.40 102 VAL B C 1
ATOM 1598 O O . VAL B 1 102 ? 50.264 20.711 45.588 1.00 15.47 102 VAL B O 1
ATOM 1602 N N . GLU B 1 103 ? 48.246 20.059 46.281 1.00 20.02 103 GLU B N 1
ATOM 1603 C CA . GLU B 1 103 ? 48.580 20.213 47.690 1.00 21.66 103 GLU B CA 1
ATOM 1604 C C . GLU B 1 103 ? 48.943 18.884 48.355 1.00 25.44 103 GLU B C 1
ATOM 1605 O O . GLU B 1 103 ? 48.640 17.812 47.824 1.00 31.14 103 GLU B O 1
ATOM 1611 N N . LYS B 1 104 ? 49.568 18.928 49.531 1.00 27.96 104 LYS B N 1
ATOM 1612 C CA . LYS B 1 104 ? 49.961 17.642 50.124 1.00 44.80 104 LYS B CA 1
ATOM 1613 C C . LYS B 1 104 ? 48.787 16.945 50.811 1.00 43.14 104 LYS B C 1
ATOM 1614 O O . LYS B 1 104 ? 47.605 17.322 50.668 1.00 38.09 104 LYS B O 1
ATOM 1621 N N . SER C 2 2 ? -0.104 -11.054 8.352 1.00 38.39 277 SER C N 1
ATOM 1622 C CA . SER C 2 2 ? 1.103 -10.220 8.325 1.00 39.00 277 SER C CA 1
ATOM 1623 C C . SER C 2 2 ? 1.693 -10.091 9.726 1.00 36.44 277 SER C C 1
ATOM 1624 O O . SER C 2 2 ? 0.959 -9.665 10.630 1.00 28.63 277 SER C O 1
ATOM 1627 N N . LEU C 2 3 ? 2.965 -10.457 9.862 1.00 32.61 278 LEU C N 1
ATOM 1628 C CA . LEU C 2 3 ? 3.682 -10.393 11.125 1.00 20.28 278 LEU C CA 1
ATOM 1629 C C . LEU C 2 3 ? 4.404 -9.064 11.303 1.00 15.55 278 LEU C C 1
ATOM 1630 O O . LEU C 2 3 ? 4.776 -8.769 12.444 1.00 16.08 278 LEU C O 1
ATOM 1635 N N . THR C 2 4 ? 4.586 -8.282 10.251 1.00 14.71 279 THR C N 1
ATOM 1636 C CA . THR C 2 4 ? 5.158 -6.940 10.382 1.00 18.29 279 THR C CA 1
ATOM 1637 C C . THR C 2 4 ? 4.096 -5.905 10.719 1.00 15.30 279 THR C C 1
ATOM 1638 O O . THR C 2 4 ? 3.044 -5.809 10.059 1.00 10.89 279 THR C O 1
ATOM 1642 N N . ILE C 2 5 ? 4.360 -5.101 11.755 1.00 13.64 280 ILE C N 1
ATOM 1643 C CA . ILE C 2 5 ? 3.503 -3.954 12.090 1.00 14.69 280 ILE C CA 1
ATOM 1644 C C . ILE C 2 5 ? 4.335 -2.675 12.019 1.00 17.38 280 ILE C C 1
ATOM 1645 O O . ILE C 2 5 ? 5.337 -2.600 12.719 1.00 13.43 280 ILE C O 1
ATOM 1666 N N . ALA C 2 7 ? 5.048 0.727 13.166 1.00 13.40 282 ALA C N 1
ATOM 1667 C CA . ALA C 2 7 ? 4.648 1.528 14.329 1.00 11.85 282 ALA C CA 1
ATOM 1668 C C . ALA C 2 7 ? 5.379 2.858 14.233 1.00 13.72 282 ALA C C 1
ATOM 1669 O O . ALA C 2 7 ? 6.176 3.010 13.304 1.00 12.09 282 ALA C O 1
ATOM 1671 N N . GLN C 2 8 ? 5.137 3.786 15.117 1.00 10.80 283 GLN C N 1
ATOM 1672 C CA . GLN C 2 8 ? 5.693 5.128 15.151 1.00 13.90 283 GLN C CA 1
ATOM 1673 C C . GLN C 2 8 ? 6.203 5.416 16.558 1.00 20.16 283 GLN C C 1
ATOM 1674 O O . GLN C 2 8 ? 5.617 4.912 17.523 1.00 13.60 283 GLN C O 1
ATOM 1680 N N . VAL C 2 9 ? 7.284 6.192 16.639 1.00 12.82 284 VAL C N 1
ATOM 1681 C CA . VAL C 2 9 ? 7.816 6.569 17.946 1.00 9.08 284 VAL C CA 1
ATOM 1682 C C . VAL C 2 9 ? 6.750 7.368 18.694 1.00 12.39 284 VAL C C 1
ATOM 1683 O O . VAL C 2 9 ? 6.242 8.336 18.104 1.00 16.81 284 VAL C O 1
ATOM 1687 N N . GLN C 2 10 ? 6.401 7.007 19.926 1.00 15.71 285 GLN C N 1
ATOM 1688 C CA . GLN C 2 10 ? 5.247 7.612 20.601 1.00 14.17 285 GLN C CA 1
ATOM 1689 C C . GLN C 2 10 ? 5.611 8.669 21.636 1.00 18.35 285 GLN C C 1
ATOM 1690 O O . GLN C 2 10 ? 4.669 9.255 22.203 1.00 17.74 285 GLN C O 1
ATOM 1696 N N . LYS C 2 11 ? 6.882 8.916 21.900 1.00 18.13 286 LYS C N 1
ATOM 1697 C CA . LYS C 2 11 ? 7.406 9.893 22.838 1.00 21.31 286 LYS C CA 1
ATOM 1698 C C . LYS C 2 11 ? 8.676 10.571 22.323 1.00 25.91 286 LYS C C 1
ATOM 1699 O O . LYS C 2 11 ? 9.238 10.117 21.309 1.00 18.11 286 LYS C O 1
ATOM 1706 N N . SER D 2 2 ? 65.798 12.831 33.125 1.00 48.93 277 SER D N 1
ATOM 1707 C CA . SER D 2 2 ? 64.866 13.397 34.099 1.00 42.46 277 SER D CA 1
ATOM 1708 C C . SER D 2 2 ? 63.800 14.222 33.390 1.00 24.40 277 SER D C 1
ATOM 1709 O O . SER D 2 2 ? 64.035 14.730 32.289 1.00 42.49 277 SER D O 1
ATOM 1712 N N . LEU D 2 3 ? 62.626 14.356 34.005 1.00 22.27 278 LEU D N 1
ATOM 1713 C CA . LEU D 2 3 ? 61.570 15.159 33.376 1.00 25.31 278 LEU D CA 1
ATOM 1714 C C . LEU D 2 3 ? 61.631 16.607 33.859 1.00 23.99 278 LEU D C 1
ATOM 1715 O O . LEU D 2 3 ? 60.840 17.463 33.453 1.00 24.93 278 LEU D O 1
ATOM 1720 N N . THR D 2 4 ? 62.585 16.880 34.737 1.00 15.95 279 THR D N 1
ATOM 1721 C CA . THR D 2 4 ? 62.754 18.202 35.346 1.00 14.94 279 THR D CA 1
ATOM 1722 C C . THR D 2 4 ? 63.633 19.054 34.444 1.00 20.60 279 THR D C 1
ATOM 1723 O O . THR D 2 4 ? 64.687 18.600 33.981 1.00 17.79 279 THR D O 1
ATOM 1727 N N . ILE D 2 5 ? 63.209 20.279 34.190 1.00 15.97 280 ILE D N 1
ATOM 1728 C CA . ILE D 2 5 ? 64.034 21.243 33.465 1.00 15.58 280 ILE D CA 1
ATOM 1729 C C . ILE D 2 5 ? 64.165 22.523 34.267 1.00 18.92 280 ILE D C 1
ATOM 1730 O O . ILE D 2 5 ? 63.153 23.209 34.470 1.00 16.10 280 ILE D O 1
ATOM 1751 N N . ALA D 2 7 ? 64.540 26.308 34.918 1.00 23.81 282 ALA D N 1
ATOM 1752 C CA . ALA D 2 7 ? 64.221 27.457 34.073 1.00 14.36 282 ALA D CA 1
ATOM 1753 C C . ALA D 2 7 ? 64.405 28.789 34.781 1.00 15.78 282 ALA D C 1
ATOM 1754 O O . ALA D 2 7 ? 64.604 28.858 36.006 1.00 14.52 282 ALA D O 1
ATOM 1756 N N . GLN D 2 8 ? 64.324 29.859 34.000 1.00 11.29 283 GLN D N 1
ATOM 1757 C CA . GLN D 2 8 ? 64.482 31.221 34.490 1.00 12.79 283 GLN D CA 1
ATOM 1758 C C . GLN D 2 8 ? 63.299 32.107 34.129 1.00 13.31 283 GLN D C 1
ATOM 1759 O O . GLN D 2 8 ? 62.699 31.979 33.060 1.00 16.57 283 GLN D O 1
ATOM 1765 N N . VAL D 2 9 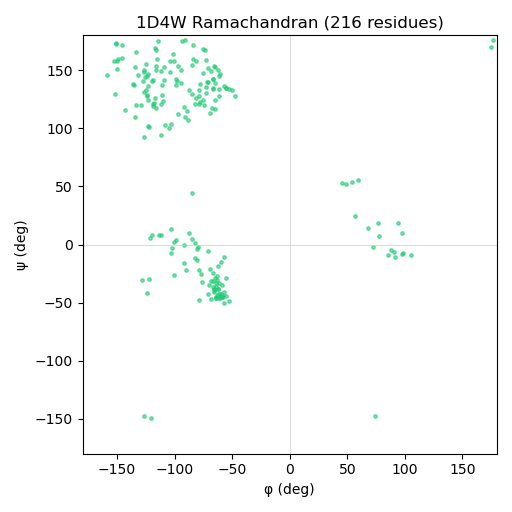? 62.923 33.030 35.019 1.00 11.49 284 VAL D N 1
ATOM 1766 C CA . VAL D 2 9 ? 61.836 33.951 34.675 1.00 17.09 284 VAL D CA 1
ATOM 1767 C C . VAL D 2 9 ? 62.342 34.851 33.541 1.00 17.19 284 VAL D C 1
ATOM 1768 O O . VAL D 2 9 ? 63.476 35.340 33.619 1.00 19.12 284 VAL D O 1
ATOM 1772 N N . GLN D 2 10 ? 61.524 35.020 32.527 1.00 15.62 285 GLN D N 1
ATOM 1773 C CA . GLN D 2 10 ? 61.873 35.613 31.247 1.00 15.65 285 GLN D CA 1
ATOM 1774 C C . GLN D 2 10 ? 61.389 37.045 31.069 1.00 16.22 285 GLN D C 1
ATOM 1775 O O . GLN D 2 10 ? 61.732 37.635 30.041 1.00 22.76 285 GLN D O 1
ATOM 1781 N N . LYS D 2 11 ? 60.599 37.558 31.988 1.00 15.75 286 LYS D N 1
ATOM 1782 C CA . LYS D 2 11 ? 59.967 38.865 31.969 1.00 26.78 286 LYS D CA 1
ATOM 1783 C C . LYS D 2 11 ? 59.988 39.527 33.353 1.00 27.63 286 LYS D C 1
ATOM 1784 O O . LYS D 2 11 ? 60.017 38.797 34.357 1.00 20.40 286 LYS D O 1
#

GO terms:
  GO:0030674 protein-macromolecule adaptor activity (F, IDA)
  GO:0030101 natural killer cell activation (P, IDA)
  GO:0005515 protein binding (F, IPI)
  GO:0005829 cytosol (C, TAS)
  GO:0005737 cytoplasm (C, IDA)
  GO:0050860 negative regulation of T cell receptor signaling pathway (P, IDA)
  GO:0050776 regulation of immune response (P, IMP)

Solvent-accessible surface area: 12174 Å² total

Radius of gyration: 31.96 Å; Cα contacts (8 Å, |Δi|>4): 477; chains: 4; bounding box: 70×60×57 Å

Secondary structure (DSSP, 8-state):
-TT-TTEETT--HHHHHHHHHTTT-TTEEEEEE-SSSTT-EEEEEEETTEEEEEEEEE-TTS-EEE-B-TTSPPP-BSSHHHHHHHHTSSSSSSSS---EE---/--TTB--S--HHHHHHHHHTTT-TTEEEEEE-SSSTT-EEEEEEETTEEEEEEEEE-TTS-EEE-B-TTSPP--BSSHHHHHHHTTSSSSSSSS---EE---/--B---B--/--B---B--

CATH classification: 3.30.505.10

Organism: Homo sapiens (NCBI:txid9606)

Foldseek 3Di:
DVVPFQEDEPDDPVRLLVLQVVVVDFLEWGKYPDPPDPQWIWIWTDDPSDTFIWIKHADPVQWIWTDDDPPDDTDIGNDPVVVLVVQQDPDPPGPGGRPHRSGD/DPFQEPEADDPVVQLVLQVVVVDFQEWGKYDDPPDPQWIWIWTDDPSDTDIWIKHADPVRWIWTDDDPPDDTDTHNDVVVVLVQQQDPPPPDPGGRDHRRGD/DPDDDDDDD/DPDDDDDDD

Nearest PDB structures (foldseek):
  1m27-assembly1_A  TM=9.761E-01  e=4.169E-19  Homo sapiens
  5kaz-assembly1_A  TM=9.439E-01  e=3.674E-12  Homo sapiens
  1i3z-assembly1_A  TM=9.854E-01  e=2.548E-11  Mus musculus
  2ysx-assembly1_A  TM=8.962E-01  e=2.570E-10  Homo sapiens
  2mk2-assembly1_A  TM=8.840E-01  e=3.154E-08  Homo sapiens

Sequence (224 aa):
MDAVAVYHGKISRETGEKLLLATGLDGSYLLRDSESVPGVYCLCVLYHGYIYTYRVSQTETGSWSAETAPGVHKRYFRKIKNLISAFQKPDQGIVIPLQYPVEKAVAVYHGKISRETGEKLLLATGLDGSYLLRDSESVPGVYCLCVLYHGYIYTYRVSQTETGSWSAETAPGVHKRYFRKIKNLISAFQKPDQGIVIPLQYPVEKSLTIAQVQKSLTIAQVQK